Protein AF-G9QJI6-F1 (afdb_monomer)

InterPro domains:
  IPR018604 Regulatory protein YycH-like [PF09648] (32-198)
  IPR042274 Regulatory protein YycH/YycI , domain 2 [G3DSA:3.30.310.160] (70-177)

Mean predicted aligned error: 12.15 Å

Organism: NCBI:txid665952

Radius of gyration: 32.9 Å; Cα contacts (8 Å, |Δi|>4): 266; chains: 1; bounding box: 102×30×72 Å

Foldseek 3Di:
DPPVVVVVVVVVVVVVVVVVVVVVVVCVVVVVPPDPVVPQQLVRVCVVVVHDDDDFDDFPFWDFDKDWDWDQDDPVLQVVQDQWDWDADPRRSKIKIFGVDWQAPDPCSQVVVLVCLVPGNVVSVQWDWDDQDPVQQWTKIFGDDPNDGPPPDPQGIKIFHADPNRIGGIIMGHRIDPIDTDDIDGDDGPSVVVVVVD

pLDDT: mean 87.56, std 11.95, range [43.34, 97.94]

Nearest PDB structures (foldseek):
  2o3o-assembly1_A  TM=8.420E-01  e=9.351E-12  Bacillus subtilis
  2o3o-assembly6_J  TM=8.394E-01  e=1.959E-11  Bacillus subtilis
  2o3o-assembly3_E  TM=8.367E-01  e=1.651E-11  Bacillus subtilis
  2o3o-assembly5_K  TM=8.167E-01  e=1.174E-11  Bacillus subtilis
  2o3o-assembly3_G  TM=8.144E-01  e=2.459E-11  Bacillus subtilis

Secondary structure (DSSP, 8-state):
--HHHHHHHHHHHHHHHHHHHHHHHHHHHHHTTS-------HHHHHHHTT-----PPPP---EEEEEEEE----HHHHHT--SEEEEE-TTSSEEEEEEEEEEE-STTHHHHHHHHHHHHSTTGGGEEEEEEETTTTEEEEEEEETTEE-TT-TTSEEEEEE-TTSEEEEEEEE-EEEEEEEEEEPPPPHHHHHHTT-

Sequence (198 aa):
MDWSKTKTIFIFVFFILDIFLLTVFLNKHSASQFDIIEESSIQDKLKNDDIKYDKLPDEVEKTPLITAKAKRFTKKEVAGLNKQKAALTSDQTMIVSHLDKSIPLDKDWKENLKKFVKEEVLYGDHYEYWGYDKDQNQIIFSQVFKGNKLFKNGSGQILFKVNDNNEIDSYEQTMLEEIEENNKESVLPATQAVNNLL

Structure (mmCIF, N/CA/C/O backbone):
data_AF-G9QJI6-F1
#
_entry.id   AF-G9QJI6-F1
#
loop_
_atom_site.group_PDB
_atom_site.id
_atom_site.type_symbol
_atom_site.label_atom_id
_atom_site.label_alt_id
_atom_site.label_comp_id
_atom_site.label_asym_id
_atom_site.label_entity_id
_atom_site.label_seq_id
_atom_site.pdbx_PDB_ins_code
_atom_site.Cartn_x
_atom_site.Cartn_y
_atom_site.Cartn_z
_atom_site.occupancy
_atom_site.B_iso_or_equiv
_atom_site.auth_seq_id
_atom_site.auth_comp_id
_atom_site.auth_asym_id
_atom_site.auth_atom_id
_atom_site.pdbx_PDB_model_num
ATOM 1 N N . MET A 1 1 ? 80.489 -16.918 -47.823 1.00 63.41 1 MET A N 1
ATOM 2 C CA . MET A 1 1 ? 79.045 -16.938 -47.505 1.00 63.41 1 MET A CA 1
ATOM 3 C C . MET A 1 1 ? 78.408 -15.783 -48.254 1.00 63.41 1 MET A C 1
ATOM 5 O O . MET A 1 1 ? 78.802 -14.647 -48.017 1.00 63.41 1 MET A O 1
ATOM 9 N N . ASP A 1 2 ? 77.519 -16.066 -49.205 1.00 65.06 2 ASP A N 1
ATOM 10 C CA . ASP A 1 2 ? 76.949 -15.055 -50.105 1.00 65.06 2 ASP A CA 1
ATOM 11 C C . ASP A 1 2 ? 75.922 -14.185 -49.363 1.00 65.06 2 ASP A C 1
ATOM 13 O O . ASP A 1 2 ? 74.721 -14.445 -49.380 1.00 65.06 2 ASP A O 1
ATOM 17 N N . TRP A 1 3 ? 76.411 -13.143 -48.688 1.00 67.19 3 TRP A N 1
ATOM 18 C CA . TRP A 1 3 ? 75.615 -12.211 -47.879 1.00 67.19 3 TRP A CA 1
ATOM 19 C C . TRP A 1 3 ? 74.492 -11.520 -48.676 1.00 67.19 3 TRP A C 1
ATOM 21 O O . TRP A 1 3 ? 73.415 -11.247 -48.145 1.00 67.19 3 TRP A O 1
ATOM 31 N N . SER A 1 4 ? 74.697 -11.314 -49.979 1.00 68.50 4 SER A N 1
ATOM 32 C CA . SER A 1 4 ? 73.675 -10.802 -50.897 1.00 68.50 4 SER A CA 1
ATOM 33 C C . SER A 1 4 ? 72.505 -11.774 -51.085 1.00 68.50 4 SER A C 1
ATOM 35 O O . SER A 1 4 ? 71.356 -11.340 -51.084 1.00 68.50 4 SER A O 1
ATOM 37 N N . LYS A 1 5 ? 72.767 -13.086 -51.177 1.00 69.69 5 LYS A N 1
ATOM 38 C CA . LYS A 1 5 ? 71.722 -14.107 -51.362 1.00 69.69 5 LYS A CA 1
ATOM 39 C C . LYS A 1 5 ? 70.846 -14.240 -50.119 1.00 69.69 5 LYS A C 1
ATOM 41 O O . LYS A 1 5 ? 69.625 -14.294 -50.241 1.00 69.69 5 LYS A O 1
ATOM 46 N N . THR A 1 6 ? 71.442 -14.211 -48.925 1.00 77.00 6 THR A N 1
ATOM 47 C CA . THR A 1 6 ? 70.685 -14.264 -47.663 1.00 77.00 6 THR A CA 1
ATOM 48 C C . THR A 1 6 ? 69.786 -13.035 -47.484 1.00 77.00 6 THR A C 1
ATOM 50 O O . THR A 1 6 ? 68.641 -13.183 -47.063 1.00 77.00 6 THR A O 1
ATOM 53 N N . LYS A 1 7 ? 70.249 -11.833 -47.867 1.00 77.62 7 LYS A N 1
ATOM 54 C CA . LYS A 1 7 ? 69.442 -10.600 -47.810 1.00 77.62 7 LYS A CA 1
ATOM 55 C C . LYS A 1 7 ? 68.223 -10.665 -48.738 1.00 77.62 7 LYS A C 1
ATOM 57 O O . LYS A 1 7 ? 67.127 -10.299 -48.326 1.00 77.62 7 LYS A O 1
ATOM 62 N N . THR A 1 8 ? 68.397 -11.164 -49.961 1.00 82.69 8 THR A N 1
ATOM 63 C CA . THR A 1 8 ? 67.296 -11.304 -50.928 1.00 82.69 8 THR A CA 1
ATOM 64 C C . THR A 1 8 ? 66.260 -12.333 -50.479 1.00 82.69 8 THR A C 1
ATOM 66 O O . THR A 1 8 ? 65.066 -12.071 -5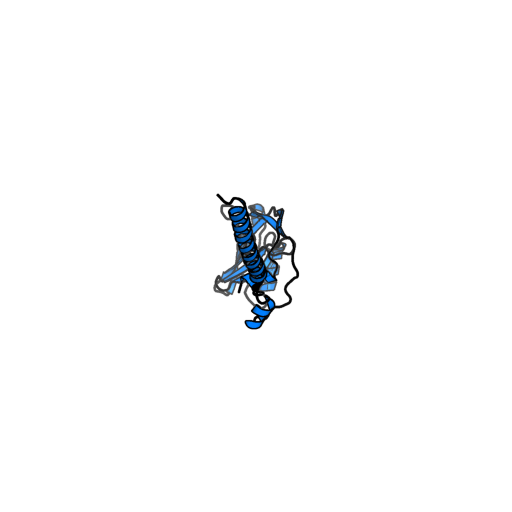0.590 1.00 82.69 8 THR A O 1
ATOM 69 N N . ILE A 1 9 ? 66.693 -13.466 -49.914 1.00 85.44 9 ILE A N 1
ATOM 70 C CA . ILE A 1 9 ? 65.779 -14.480 -49.364 1.00 85.44 9 ILE A CA 1
ATOM 71 C C . ILE A 1 9 ? 64.959 -13.896 -48.208 1.00 85.44 9 ILE A C 1
ATOM 73 O O . ILE A 1 9 ? 63.749 -14.093 -48.156 1.00 85.44 9 ILE A O 1
ATOM 77 N N . PHE A 1 10 ? 65.590 -13.125 -47.318 1.00 85.81 10 PHE A N 1
ATOM 78 C CA . PHE A 1 10 ? 64.903 -12.504 -46.184 1.00 85.81 10 PHE A CA 1
ATOM 79 C C . PHE A 1 10 ? 63.817 -11.512 -46.628 1.00 85.81 10 PHE A C 1
ATOM 81 O O . PHE A 1 10 ? 62.711 -11.537 -46.096 1.00 85.81 10 PHE A O 1
ATOM 88 N N . ILE A 1 11 ? 64.103 -10.698 -47.651 1.00 87.38 11 ILE A N 1
ATOM 89 C CA . ILE A 1 11 ? 63.125 -9.775 -48.252 1.00 87.38 11 ILE A CA 1
ATOM 90 C C . ILE A 1 11 ? 61.934 -10.548 -48.835 1.00 87.38 11 ILE A C 1
ATOM 92 O O . ILE A 1 11 ? 60.789 -10.161 -48.628 1.00 87.38 11 ILE A O 1
ATOM 96 N N . PHE A 1 12 ? 62.192 -11.659 -49.529 1.00 90.62 12 PHE A N 1
ATOM 97 C CA . PHE A 1 12 ? 61.138 -12.457 -50.160 1.00 90.62 12 PHE A CA 1
ATOM 98 C C . PHE A 1 12 ? 60.218 -13.132 -49.135 1.00 90.62 12 PHE A C 1
ATOM 100 O O . PHE A 1 12 ? 59.003 -13.165 -49.314 1.00 90.62 12 PHE A O 1
ATOM 107 N N . VAL A 1 13 ? 60.788 -13.640 -48.039 1.00 91.44 13 VAL A N 1
ATOM 108 C CA . VAL A 1 13 ? 60.022 -14.258 -46.948 1.00 91.44 13 VAL A CA 1
ATOM 109 C C . VAL A 1 13 ? 59.146 -13.224 -46.238 1.00 91.44 13 VAL A C 1
ATOM 111 O O . VAL A 1 13 ? 57.971 -13.496 -45.999 1.00 91.44 13 VAL A O 1
ATOM 114 N N . PHE A 1 14 ? 59.678 -12.028 -45.958 1.00 91.19 14 PHE A N 1
ATOM 115 C CA . PHE A 1 14 ? 58.889 -10.934 -45.381 1.00 91.19 14 PHE A CA 1
ATOM 116 C C . PHE A 1 14 ? 57.745 -10.506 -46.298 1.00 91.19 14 PHE A C 1
ATOM 118 O O . PHE A 1 14 ? 56.619 -10.360 -45.841 1.00 91.19 14 PHE A O 1
ATOM 125 N N . PHE A 1 15 ? 57.997 -10.411 -47.602 1.00 94.50 15 PHE A N 1
ATOM 126 C CA . PHE A 1 15 ? 56.969 -10.026 -48.563 1.00 94.50 15 PHE A CA 1
ATOM 127 C C . PHE A 1 15 ? 55.795 -11.021 -48.620 1.00 94.50 15 PHE A C 1
ATOM 129 O O . PHE A 1 15 ? 54.634 -10.620 -48.688 1.00 94.50 15 PHE A O 1
ATOM 136 N N . ILE A 1 16 ? 56.072 -12.327 -48.542 1.00 94.25 16 ILE A N 1
ATOM 137 C CA . ILE A 1 16 ? 55.023 -13.359 -48.473 1.00 94.25 16 ILE A CA 1
ATOM 138 C C . ILE A 1 16 ? 54.234 -13.250 -47.160 1.00 94.25 16 ILE A C 1
ATOM 140 O O . ILE A 1 16 ? 53.008 -13.382 -47.166 1.00 94.25 16 ILE A O 1
ATOM 144 N N . LEU A 1 17 ? 54.919 -12.982 -46.044 1.00 93.62 17 LEU A N 1
ATOM 145 C CA . LEU A 1 17 ? 54.285 -12.764 -44.742 1.00 93.62 17 LEU A CA 1
ATOM 146 C C . LEU A 1 17 ? 53.364 -11.534 -44.761 1.00 93.62 17 LEU A C 1
ATOM 148 O O . LEU A 1 17 ? 52.250 -11.608 -44.250 1.00 93.62 17 LEU A O 1
ATOM 152 N N . ASP A 1 18 ? 53.786 -10.440 -45.394 1.00 93.94 18 ASP A N 1
ATOM 153 C CA . ASP A 1 18 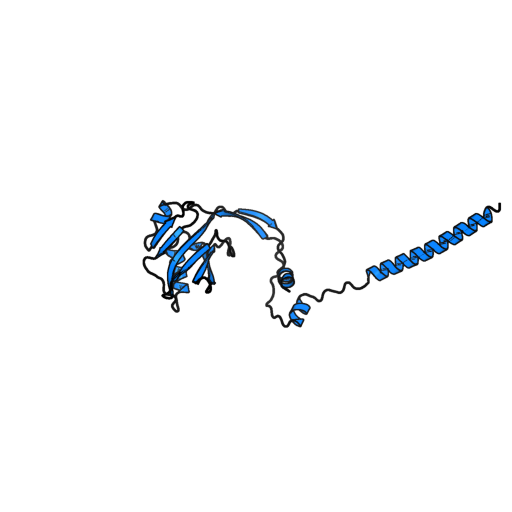? 52.993 -9.213 -45.513 1.00 93.94 18 ASP A CA 1
ATOM 154 C C . ASP A 1 18 ? 51.717 -9.437 -46.339 1.00 93.94 18 ASP A C 1
ATOM 156 O O . ASP A 1 18 ? 50.639 -8.989 -45.949 1.00 93.94 18 ASP A O 1
ATOM 160 N N . ILE A 1 19 ? 51.796 -10.198 -47.439 1.00 94.44 19 ILE A N 1
ATOM 161 C CA . ILE A 1 19 ? 50.616 -10.583 -48.234 1.00 94.44 19 ILE A CA 1
ATOM 162 C C . ILE A 1 19 ? 49.667 -11.470 -47.416 1.00 94.44 19 ILE A C 1
ATOM 164 O O . ILE A 1 19 ? 48.444 -11.287 -47.459 1.00 94.44 19 ILE A O 1
ATOM 168 N N . PHE A 1 20 ? 50.209 -12.420 -46.651 1.00 93.69 20 PHE A N 1
ATOM 169 C CA . PHE A 1 20 ? 49.414 -13.259 -45.757 1.00 93.69 20 PHE A CA 1
ATOM 170 C C . PHE A 1 20 ? 48.702 -12.415 -44.690 1.00 93.69 20 PHE A C 1
ATOM 172 O O . PHE A 1 20 ? 47.493 -12.551 -44.501 1.00 93.69 20 PHE A O 1
ATOM 179 N N . LEU A 1 21 ? 49.420 -11.492 -44.046 1.00 89.88 21 LEU A N 1
ATOM 180 C CA . LEU A 1 21 ? 48.868 -10.569 -43.055 1.00 89.88 21 LEU A CA 1
ATOM 181 C C . LEU A 1 21 ? 47.791 -9.661 -43.652 1.00 89.88 21 LEU A C 1
ATOM 183 O O . LEU A 1 21 ? 46.742 -9.492 -43.032 1.00 89.88 21 LEU A O 1
ATOM 187 N N . LEU A 1 22 ? 48.000 -9.130 -44.860 1.00 90.69 22 LEU A N 1
ATOM 188 C CA . LEU A 1 22 ? 47.005 -8.319 -45.562 1.00 90.69 22 LEU A CA 1
ATOM 189 C C . LEU A 1 22 ? 45.732 -9.124 -45.850 1.00 90.69 22 LEU A C 1
ATOM 191 O O . LEU A 1 22 ? 44.628 -8.631 -45.636 1.00 90.69 22 LEU A O 1
ATOM 195 N N . THR A 1 23 ? 45.875 -10.381 -46.270 1.00 86.12 23 THR A N 1
ATOM 196 C CA . THR A 1 23 ? 44.737 -11.278 -46.517 1.00 86.12 23 THR A CA 1
ATOM 197 C C . THR A 1 23 ? 43.968 -11.560 -45.225 1.00 86.12 23 THR A C 1
ATOM 199 O O . THR A 1 23 ? 42.742 -11.481 -45.205 1.00 86.12 23 THR A O 1
ATOM 202 N N . VAL A 1 24 ? 44.672 -11.823 -44.117 1.00 83.31 24 VAL A N 1
ATOM 203 C CA . VAL A 1 24 ? 44.056 -12.001 -42.791 1.00 83.31 24 VAL A CA 1
ATOM 204 C C . VAL A 1 24 ? 43.373 -10.718 -42.316 1.00 83.31 24 VAL A C 1
ATOM 206 O O . VAL A 1 24 ? 42.291 -10.794 -41.741 1.00 83.31 24 VAL A O 1
ATOM 209 N N . PHE A 1 25 ? 43.963 -9.549 -42.565 1.00 84.00 25 PHE A N 1
ATOM 210 C CA . PHE A 1 25 ? 43.391 -8.254 -42.201 1.00 84.00 25 PHE A CA 1
ATOM 211 C C . PHE A 1 25 ? 42.110 -7.955 -42.986 1.00 84.00 25 PHE A C 1
ATOM 213 O O . PHE A 1 25 ? 41.091 -7.636 -42.378 1.00 84.00 25 PHE A O 1
ATOM 220 N N . LEU A 1 26 ? 42.125 -8.126 -44.312 1.00 82.25 26 LEU A N 1
ATOM 221 C CA . LEU A 1 26 ? 40.945 -7.939 -45.162 1.00 82.25 26 LEU A CA 1
ATOM 222 C C . LEU A 1 26 ? 39.850 -8.958 -44.838 1.00 82.25 26 LEU A C 1
ATOM 224 O O . LEU A 1 26 ? 38.680 -8.586 -44.763 1.00 82.25 26 LEU A O 1
ATOM 228 N N . ASN A 1 27 ? 40.215 -10.214 -44.563 1.00 76.31 27 ASN A N 1
ATOM 229 C CA . ASN A 1 27 ? 39.265 -11.226 -44.110 1.00 76.31 27 ASN A CA 1
ATOM 230 C C . ASN A 1 27 ? 38.711 -10.904 -42.724 1.00 76.31 27 ASN A C 1
ATOM 232 O O . ASN A 1 27 ? 37.518 -11.059 -42.535 1.00 76.31 27 ASN A O 1
ATOM 236 N N . LYS A 1 28 ? 39.511 -10.414 -41.767 1.00 68.19 28 LYS A N 1
ATOM 237 C CA . LYS A 1 28 ? 39.005 -9.976 -40.455 1.00 68.19 28 LYS A CA 1
ATOM 238 C C . LYS A 1 28 ? 38.117 -8.741 -40.553 1.00 68.19 28 LYS A C 1
ATOM 240 O O . LYS A 1 28 ? 37.145 -8.679 -39.820 1.00 68.19 28 LYS A O 1
ATOM 245 N N . HIS A 1 29 ? 38.415 -7.798 -41.445 1.00 65.94 29 HIS A N 1
ATOM 246 C CA . HIS A 1 29 ? 37.591 -6.607 -41.668 1.00 65.94 29 HIS A CA 1
ATOM 247 C C . HIS A 1 29 ? 36.292 -6.933 -42.432 1.00 65.94 29 HIS A C 1
ATOM 249 O O . HIS A 1 29 ? 35.258 -6.292 -42.233 1.00 65.94 29 HIS A O 1
ATOM 255 N N . SER A 1 30 ? 36.325 -7.939 -43.305 1.00 59.69 30 SER A N 1
ATOM 256 C CA . SER A 1 30 ? 35.125 -8.466 -43.968 1.00 59.69 30 SER A CA 1
ATOM 257 C C . SER A 1 30 ? 34.323 -9.358 -43.017 1.00 59.69 30 SER A C 1
ATOM 259 O O . SER A 1 30 ? 33.103 -9.322 -43.024 1.00 59.69 30 SER A O 1
ATOM 261 N N . ALA A 1 31 ? 35.000 -10.097 -42.132 1.00 54.81 31 ALA A N 1
ATOM 262 C CA . ALA A 1 31 ? 34.380 -10.979 -41.151 1.00 54.81 31 ALA A CA 1
ATOM 263 C C . ALA A 1 31 ? 33.872 -10.255 -39.898 1.00 54.81 31 ALA A C 1
ATOM 265 O O . ALA A 1 31 ? 32.946 -10.728 -39.254 1.00 54.81 31 ALA A O 1
ATOM 266 N N . SER A 1 32 ? 34.418 -9.089 -39.553 1.00 52.28 32 SER A N 1
ATOM 267 C CA . SER A 1 32 ? 33.807 -8.188 -38.569 1.00 52.28 32 SER A CA 1
ATOM 268 C C . SER A 1 32 ? 32.538 -7.520 -39.104 1.00 52.28 32 SER A C 1
ATOM 270 O O . SER A 1 32 ? 31.856 -6.835 -38.354 1.00 52.28 32 SER A O 1
ATOM 272 N N . GLN A 1 33 ? 32.253 -7.696 -40.399 1.00 49.25 33 GLN A N 1
ATOM 273 C CA . GLN A 1 33 ? 30.987 -7.365 -41.048 1.00 49.25 33 GLN A CA 1
ATOM 274 C C . GLN A 1 33 ? 30.159 -8.623 -41.360 1.00 49.25 33 GLN A C 1
ATOM 276 O O . GLN A 1 33 ? 29.209 -8.529 -42.131 1.00 49.25 33 GLN A O 1
ATOM 281 N N . PHE A 1 34 ? 30.490 -9.793 -40.786 1.00 45.03 34 PHE A N 1
ATOM 282 C CA . PHE A 1 34 ? 29.500 -10.865 -40.704 1.00 45.03 34 PHE A CA 1
ATOM 283 C C . PHE A 1 34 ? 28.382 -10.357 -39.814 1.00 45.03 34 PHE A C 1
ATOM 285 O O . PHE A 1 34 ? 28.608 -10.153 -38.622 1.00 45.03 34 PHE A O 1
ATOM 292 N N . ASP A 1 35 ? 27.250 -10.098 -40.465 1.00 43.34 35 ASP A N 1
ATOM 293 C CA . ASP A 1 35 ? 25.915 -9.924 -39.927 1.00 43.34 35 ASP A CA 1
ATOM 294 C C . ASP A 1 35 ? 25.932 -9.699 -38.416 1.00 43.34 35 ASP A C 1
ATOM 296 O O . ASP A 1 35 ? 25.896 -10.636 -37.611 1.00 43.34 35 ASP A O 1
ATOM 300 N N . ILE A 1 36 ? 25.885 -8.422 -38.025 1.00 44.09 36 ILE A N 1
ATOM 301 C CA . ILE A 1 36 ? 24.942 -8.093 -36.965 1.00 44.09 36 ILE A CA 1
ATOM 302 C C . ILE A 1 36 ? 23.655 -8.720 -37.490 1.00 44.09 36 ILE A C 1
ATOM 304 O O . ILE A 1 36 ? 23.057 -8.192 -38.425 1.00 44.09 36 ILE A O 1
ATOM 308 N N . ILE A 1 37 ? 23.316 -9.919 -37.012 1.00 44.41 37 ILE A N 1
ATOM 309 C CA . ILE A 1 37 ? 21.951 -10.399 -37.078 1.00 44.41 37 ILE A CA 1
ATOM 310 C C . ILE A 1 37 ? 21.234 -9.241 -36.412 1.00 44.41 37 ILE A C 1
ATOM 312 O O . ILE A 1 37 ? 21.383 -9.067 -35.202 1.00 44.41 37 ILE A O 1
ATOM 316 N N . GLU A 1 38 ? 20.643 -8.349 -37.213 1.00 46.59 38 GLU A N 1
ATOM 317 C CA . GLU A 1 38 ? 19.768 -7.319 -36.695 1.00 46.59 38 GLU A CA 1
ATOM 318 C C . GLU A 1 38 ? 18.788 -8.132 -35.877 1.00 46.59 38 GLU A C 1
ATOM 320 O O . GLU A 1 38 ? 18.027 -8.930 -36.433 1.00 46.59 38 GLU A O 1
ATOM 325 N N . GLU A 1 39 ? 18.918 -8.062 -34.549 1.00 53.59 39 GLU A N 1
ATOM 326 C CA . GLU A 1 39 ? 17.897 -8.618 -33.693 1.00 53.59 39 GLU A CA 1
ATOM 327 C C . GLU A 1 39 ? 16.618 -8.020 -34.242 1.00 53.59 39 GLU A C 1
ATOM 329 O O . GLU A 1 39 ? 16.488 -6.793 -34.291 1.00 53.59 39 GLU A O 1
ATOM 334 N N . SER A 1 40 ? 15.739 -8.887 -34.755 1.00 60.09 40 SER A N 1
ATOM 335 C CA . SER A 1 40 ? 14.447 -8.474 -35.280 1.00 60.09 40 SER A CA 1
ATOM 336 C C . SER A 1 40 ? 13.889 -7.460 -34.298 1.00 60.09 40 SER A C 1
ATOM 338 O O . SER A 1 40 ? 13.905 -7.741 -33.088 1.00 60.09 40 SER A O 1
ATOM 340 N N . SER A 1 41 ? 13.488 -6.288 -34.796 1.00 74.50 41 SER A N 1
ATOM 341 C CA . SER A 1 41 ? 13.075 -5.196 -33.924 1.00 74.50 41 SER A CA 1
ATOM 342 C C . SER A 1 41 ? 12.050 -5.722 -32.916 1.00 74.50 41 SER A C 1
ATOM 344 O O . SER A 1 41 ? 11.301 -6.657 -33.214 1.00 74.50 41 SER A O 1
ATOM 346 N N . ILE A 1 42 ? 12.014 -5.179 -31.698 1.00 75.94 42 ILE A N 1
ATOM 347 C CA . ILE A 1 42 ? 11.071 -5.649 -30.664 1.00 75.94 42 ILE A CA 1
ATOM 348 C C . ILE A 1 42 ? 9.637 -5.643 -31.225 1.00 75.94 42 ILE A C 1
ATOM 350 O O . ILE A 1 42 ? 8.848 -6.538 -30.947 1.00 75.94 42 ILE A O 1
ATOM 354 N N . GLN A 1 43 ? 9.333 -4.679 -32.092 1.00 78.06 43 GLN A N 1
ATOM 355 C CA . GLN A 1 43 ? 8.080 -4.568 -32.824 1.00 78.06 43 GLN A CA 1
ATOM 356 C C . GLN A 1 43 ? 7.818 -5.779 -33.734 1.00 78.06 43 GLN A C 1
ATOM 358 O O . GLN A 1 43 ? 6.698 -6.285 -33.755 1.00 78.06 43 GLN A O 1
ATOM 363 N N . ASP A 1 44 ? 8.830 -6.265 -34.454 1.00 81.31 44 ASP A N 1
ATOM 364 C CA . ASP A 1 44 ? 8.720 -7.456 -35.301 1.00 81.31 44 ASP A CA 1
ATOM 365 C C . ASP A 1 44 ? 8.566 -8.734 -34.474 1.00 81.31 44 ASP A C 1
ATOM 367 O O . ASP A 1 44 ? 7.749 -9.579 -34.833 1.00 81.31 44 ASP A O 1
ATOM 371 N N . LYS A 1 45 ? 9.283 -8.861 -33.346 1.00 81.12 45 LYS A N 1
ATOM 372 C CA . LYS A 1 45 ? 9.117 -9.992 -32.410 1.00 81.12 45 LYS A CA 1
ATOM 373 C C . LYS A 1 45 ? 7.686 -10.043 -31.871 1.00 81.12 45 LYS A C 1
ATOM 375 O O . LYS A 1 45 ? 6.993 -11.037 -32.058 1.00 81.12 45 LYS A O 1
ATOM 380 N N . LEU A 1 46 ? 7.209 -8.930 -31.310 1.00 85.44 46 LEU A N 1
ATOM 381 C CA . LEU A 1 46 ? 5.848 -8.812 -30.778 1.00 85.44 46 LEU A CA 1
ATOM 382 C C . LEU A 1 46 ? 4.789 -9.091 -31.852 1.00 85.44 46 LEU A C 1
ATOM 384 O O . LEU A 1 46 ? 3.803 -9.772 -31.587 1.00 85.44 46 LEU A O 1
ATOM 388 N N . LYS A 1 47 ? 4.998 -8.604 -33.079 1.00 85.31 47 LYS A N 1
ATOM 389 C CA . LYS A 1 47 ? 4.086 -8.846 -34.200 1.00 85.31 47 LYS A CA 1
ATOM 390 C C . LYS A 1 47 ? 4.082 -10.308 -34.651 1.00 85.31 47 LYS A C 1
ATOM 392 O O . LYS A 1 47 ? 3.013 -10.823 -34.969 1.00 85.31 47 LYS A O 1
ATOM 397 N N . ASN A 1 48 ? 5.244 -10.959 -34.702 1.00 86.56 48 ASN A N 1
ATOM 398 C CA . ASN A 1 48 ? 5.353 -12.373 -35.064 1.00 86.56 48 ASN A CA 1
ATOM 399 C C . ASN A 1 48 ? 4.648 -13.276 -34.043 1.00 86.56 48 ASN A C 1
ATOM 401 O O . ASN A 1 48 ? 4.043 -14.269 -34.439 1.00 86.56 48 ASN A O 1
ATOM 405 N N . ASP A 1 49 ? 4.655 -12.881 -32.770 1.00 87.19 49 ASP A N 1
ATOM 406 C CA . ASP A 1 49 ? 3.983 -13.595 -31.679 1.00 87.19 49 ASP A CA 1
ATOM 407 C C . ASP A 1 49 ? 2.496 -13.200 -31.513 1.00 87.19 49 ASP A C 1
ATOM 409 O O . ASP A 1 49 ? 1.849 -13.597 -30.545 1.00 87.19 49 ASP A O 1
ATOM 413 N N . ASP A 1 50 ? 1.939 -12.413 -32.446 1.00 88.06 50 ASP A N 1
ATOM 414 C CA . ASP A 1 50 ? 0.568 -11.863 -32.411 1.00 88.06 50 ASP A CA 1
ATOM 415 C C . ASP A 1 50 ? 0.247 -11.086 -31.110 1.00 88.06 50 ASP A C 1
ATOM 417 O O . ASP A 1 50 ? -0.901 -10.987 -30.662 1.00 88.06 50 ASP A O 1
ATOM 421 N N . ILE A 1 51 ? 1.277 -10.495 -30.490 1.00 85.88 51 ILE A N 1
ATOM 422 C CA . ILE A 1 51 ? 1.163 -9.689 -29.274 1.00 85.88 51 ILE A CA 1
ATOM 423 C C . ILE A 1 51 ? 0.746 -8.268 -29.650 1.00 85.88 51 ILE A C 1
ATOM 425 O O . ILE A 1 51 ? 1.471 -7.513 -30.302 1.00 85.88 51 ILE A O 1
ATOM 429 N N . LYS A 1 52 ? -0.437 -7.871 -29.179 1.00 87.56 52 LYS A N 1
ATOM 430 C CA . LYS A 1 52 ? -0.973 -6.515 -29.342 1.00 87.56 52 LYS A CA 1
ATOM 431 C C . LYS A 1 52 ? -0.607 -5.657 -28.139 1.00 87.56 52 LYS A C 1
ATOM 433 O O . LYS A 1 52 ? -0.826 -6.059 -27.000 1.00 87.56 52 LYS A O 1
ATOM 438 N N . TYR A 1 53 ? -0.104 -4.459 -28.403 1.00 82.75 53 TYR A N 1
ATOM 439 C CA . TYR A 1 53 ? 0.246 -3.478 -27.383 1.00 82.75 53 TYR A CA 1
ATOM 440 C C . TYR A 1 53 ? -0.116 -2.068 -27.864 1.00 82.75 53 TYR A C 1
ATOM 442 O O . TYR A 1 53 ? -0.083 -1.778 -29.062 1.00 82.75 53 TYR A O 1
ATOM 450 N N . ASP A 1 54 ? -0.485 -1.199 -26.926 1.00 85.00 54 ASP A N 1
ATOM 451 C CA . ASP A 1 54 ? -0.736 0.215 -27.205 1.00 85.00 54 ASP A CA 1
ATOM 452 C C . ASP A 1 54 ? 0.577 0.983 -27.392 1.00 85.00 54 ASP A C 1
ATOM 454 O O . ASP A 1 54 ? 1.666 0.465 -27.140 1.00 85.00 54 ASP A O 1
ATOM 458 N N . LYS A 1 55 ? 0.494 2.254 -27.806 1.00 83.81 55 LYS A N 1
ATOM 459 C CA . LYS A 1 55 ? 1.682 3.105 -27.934 1.00 83.81 55 LYS A CA 1
ATOM 460 C C . LYS A 1 55 ? 2.446 3.143 -26.601 1.00 83.81 55 LYS A C 1
ATOM 462 O O . LYS A 1 55 ? 1.967 3.719 -25.625 1.00 83.81 55 LYS A O 1
ATOM 467 N N . LEU A 1 56 ? 3.643 2.555 -26.589 1.00 83.31 56 LEU A N 1
ATOM 468 C CA . LEU A 1 56 ? 4.545 2.611 -25.443 1.00 83.31 56 LEU A CA 1
ATOM 469 C C . LEU A 1 56 ? 5.028 4.057 -25.240 1.00 83.31 56 LEU A C 1
ATOM 471 O O . LEU A 1 56 ? 5.245 4.764 -26.228 1.00 83.31 56 LEU A O 1
ATOM 475 N N . PRO A 1 57 ? 5.172 4.515 -23.985 1.00 81.38 57 PRO A N 1
ATOM 476 C CA . PRO A 1 57 ? 5.686 5.847 -23.705 1.00 81.38 57 PRO A CA 1
ATOM 477 C C . PRO A 1 57 ? 7.122 5.999 -24.219 1.00 81.38 57 PRO A C 1
ATOM 479 O O . PRO A 1 57 ? 7.923 5.063 -24.146 1.00 81.38 57 PRO A O 1
ATOM 482 N N . ASP A 1 58 ? 7.420 7.196 -24.724 1.00 69.38 58 ASP A N 1
ATOM 483 C CA . ASP A 1 58 ? 8.760 7.587 -25.159 1.00 69.38 58 ASP A CA 1
ATOM 484 C C . ASP A 1 58 ? 9.715 7.655 -23.945 1.00 69.38 58 ASP A C 1
ATOM 486 O O . ASP A 1 58 ? 9.268 7.785 -22.801 1.00 69.38 58 ASP A O 1
ATOM 490 N N . GLU A 1 59 ? 11.022 7.507 -24.184 1.00 66.06 59 GLU A N 1
ATOM 491 C CA . GLU A 1 59 ? 12.047 7.303 -23.147 1.00 66.06 59 GLU A CA 1
ATOM 492 C C . GLU A 1 59 ? 11.929 8.269 -21.956 1.00 66.06 59 GLU A C 1
ATOM 494 O O . GLU A 1 59 ? 11.975 9.493 -22.092 1.00 66.06 59 GLU A O 1
ATOM 499 N N . VAL A 1 60 ? 11.835 7.703 -20.750 1.00 63.19 60 VAL A N 1
ATOM 500 C CA . VAL A 1 60 ? 11.997 8.453 -19.503 1.00 63.19 60 VAL A CA 1
ATOM 501 C C . VAL A 1 60 ? 13.476 8.399 -19.145 1.00 63.19 60 VAL A C 1
ATOM 503 O O . VAL A 1 60 ? 13.954 7.378 -18.664 1.00 63.19 60 VAL A O 1
ATOM 506 N N . GLU A 1 61 ? 14.216 9.482 -19.389 1.00 66.81 61 GLU A N 1
ATOM 507 C CA . GLU A 1 61 ? 15.678 9.437 -19.246 1.00 66.81 61 GLU A CA 1
ATOM 508 C C . GLU A 1 61 ? 16.129 9.160 -17.808 1.00 66.81 61 GLU A C 1
ATOM 510 O O . GLU A 1 61 ? 17.082 8.410 -17.611 1.00 66.81 61 GLU A O 1
ATOM 515 N N . LYS A 1 62 ? 15.499 9.773 -16.791 1.00 79.75 62 LYS A N 1
ATOM 516 C CA . LYS A 1 62 ? 15.926 9.619 -15.388 1.00 79.75 62 LYS A CA 1
ATOM 517 C C . LYS A 1 62 ? 14.791 9.810 -14.388 1.00 79.75 62 LYS A C 1
ATOM 519 O O . LYS A 1 62 ? 14.092 10.824 -14.430 1.00 79.75 62 LYS A O 1
ATOM 524 N N . THR A 1 63 ? 14.685 8.904 -13.419 1.00 83.69 63 THR A N 1
ATOM 525 C CA . THR A 1 63 ? 13.747 9.013 -12.287 1.00 83.69 63 THR A CA 1
ATOM 526 C C . THR A 1 63 ? 14.515 9.086 -10.966 1.00 83.69 63 THR A C 1
ATOM 528 O O . THR A 1 63 ? 15.586 8.487 -10.860 1.00 83.69 63 THR A O 1
ATOM 531 N N . PRO A 1 64 ? 14.050 9.862 -9.972 1.00 86.25 64 PRO A N 1
ATOM 532 C CA . PRO A 1 64 ? 14.702 9.908 -8.669 1.00 86.25 64 PRO A CA 1
ATOM 533 C C . PRO A 1 64 ? 14.513 8.587 -7.920 1.00 86.25 64 PRO A C 1
ATOM 535 O O . PRO A 1 64 ? 13.392 8.086 -7.812 1.00 86.25 64 PRO A O 1
ATOM 538 N N . LEU A 1 65 ? 15.593 8.062 -7.341 1.00 88.88 65 LEU A N 1
ATOM 539 C CA . LEU A 1 65 ? 15.482 7.006 -6.340 1.00 88.88 65 LEU A CA 1
ATOM 540 C C . LEU A 1 65 ? 14.856 7.595 -5.073 1.00 88.88 65 LEU A C 1
ATOM 542 O O . LEU A 1 65 ? 15.358 8.586 -4.548 1.00 88.88 65 LEU A O 1
A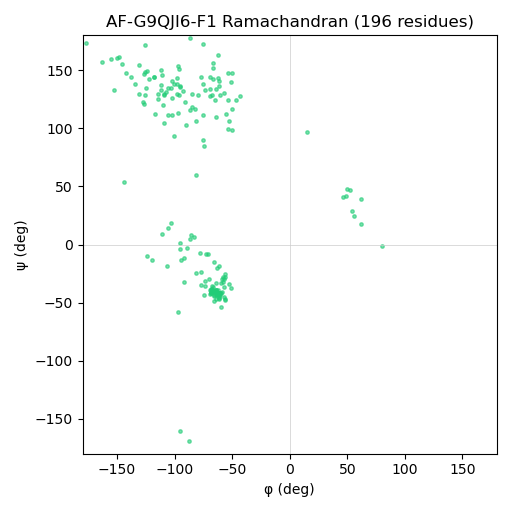TOM 546 N N . ILE A 1 66 ? 13.796 6.984 -4.552 1.00 90.56 66 ILE A N 1
ATOM 547 C CA . ILE A 1 66 ? 13.157 7.445 -3.315 1.00 90.56 66 ILE A CA 1
ATOM 548 C C . ILE A 1 66 ? 13.589 6.608 -2.113 1.00 90.56 66 ILE A C 1
ATOM 550 O O . ILE A 1 66 ? 13.659 5.382 -2.184 1.00 90.56 66 ILE A O 1
ATOM 554 N N . THR A 1 67 ? 13.840 7.273 -0.992 1.00 91.81 67 THR A N 1
ATOM 555 C CA . THR A 1 67 ? 14.007 6.641 0.322 1.00 91.81 67 THR A CA 1
ATOM 556 C C . THR A 1 67 ? 12.928 7.144 1.256 1.00 91.81 67 THR A C 1
ATOM 558 O O . THR A 1 67 ? 12.541 8.302 1.184 1.00 91.81 67 THR A O 1
ATOM 561 N N . ALA A 1 68 ? 12.433 6.277 2.130 1.00 94.06 68 ALA A N 1
ATOM 562 C CA . ALA A 1 68 ? 11.388 6.628 3.075 1.00 94.06 68 ALA A CA 1
ATOM 563 C C . ALA A 1 68 ? 11.520 5.795 4.347 1.00 94.06 68 ALA A C 1
ATOM 565 O O . ALA A 1 68 ? 12.137 4.725 4.341 1.00 94.06 68 ALA A O 1
ATOM 566 N N . LYS A 1 69 ? 10.902 6.263 5.428 1.00 94.44 69 LYS A N 1
ATOM 567 C CA . LYS A 1 69 ? 10.824 5.533 6.694 1.00 94.44 69 LYS A CA 1
ATOM 568 C C . LYS A 1 69 ? 9.396 5.077 6.944 1.00 94.44 69 LYS A C 1
ATOM 570 O O . LYS A 1 69 ? 8.447 5.770 6.597 1.00 94.44 69 LYS A O 1
ATOM 575 N N . ALA A 1 70 ? 9.242 3.914 7.571 1.00 95.44 70 ALA A N 1
ATOM 576 C CA . ALA A 1 70 ? 7.942 3.496 8.078 1.00 95.44 70 ALA A CA 1
ATOM 577 C C . ALA A 1 70 ? 7.509 4.454 9.193 1.00 95.44 70 ALA A C 1
ATOM 579 O O . ALA A 1 70 ? 8.237 4.647 10.173 1.00 95.44 70 ALA A O 1
ATOM 580 N N . LYS A 1 71 ? 6.326 5.040 9.032 1.00 95.94 71 LYS A N 1
ATOM 581 C CA . LYS A 1 71 ? 5.714 5.932 10.005 1.00 95.94 71 LYS A CA 1
ATOM 582 C C . LYS A 1 71 ? 5.464 5.194 11.308 1.00 95.94 71 LYS A C 1
ATOM 584 O O . LYS A 1 71 ? 4.936 4.084 11.310 1.00 95.94 71 LYS A O 1
ATOM 589 N N . ARG A 1 72 ? 5.782 5.845 12.426 1.00 96.19 72 ARG A N 1
ATOM 590 C CA . ARG A 1 72 ? 5.328 5.405 13.751 1.00 96.19 72 ARG A CA 1
ATOM 591 C C . ARG A 1 72 ? 4.089 6.189 14.152 1.00 96.19 72 ARG A C 1
ATOM 593 O O . ARG A 1 72 ? 4.153 7.394 14.379 1.00 96.19 72 ARG A O 1
ATOM 600 N N . PHE A 1 73 ? 2.964 5.498 14.241 1.00 95.81 73 PHE A N 1
ATOM 601 C CA . PHE A 1 73 ? 1.697 6.079 14.657 1.00 95.81 73 PHE A CA 1
ATOM 602 C C . PHE A 1 73 ? 1.653 6.268 16.170 1.00 95.81 73 PHE A C 1
ATOM 604 O O . PHE A 1 73 ? 2.127 5.441 16.950 1.00 95.81 73 PHE A O 1
ATOM 611 N N . THR A 1 74 ? 1.020 7.345 16.609 1.00 95.06 74 THR A N 1
ATOM 612 C CA . THR A 1 74 ? 0.848 7.639 18.028 1.00 95.06 74 THR A CA 1
ATOM 613 C C . THR A 1 74 ? -0.515 7.172 18.527 1.00 95.06 74 THR A C 1
ATOM 615 O O . THR A 1 74 ? -1.522 7.200 17.821 1.00 95.06 74 THR A O 1
ATOM 618 N N . LYS A 1 75 ? -0.592 6.823 19.817 1.00 92.75 75 LYS A N 1
ATOM 619 C CA . LYS A 1 75 ? -1.872 6.479 20.463 1.00 92.75 75 LYS A CA 1
ATOM 620 C C . LYS A 1 75 ? -2.905 7.609 20.377 1.00 92.75 75 LYS A C 1
ATOM 622 O O . LYS A 1 75 ? -4.096 7.331 20.392 1.00 92.75 75 LYS A O 1
ATOM 627 N N . LYS A 1 76 ? -2.457 8.868 20.304 1.00 92.31 76 LYS A N 1
ATOM 628 C CA . LYS A 1 76 ? -3.340 10.038 20.187 1.00 92.31 76 LYS A CA 1
ATOM 629 C C . LYS A 1 76 ? -4.024 10.100 18.824 1.00 92.31 76 LYS A C 1
ATOM 631 O O . LYS A 1 76 ? -5.215 10.369 18.782 1.00 92.31 76 LYS A O 1
ATOM 636 N N . GLU A 1 77 ? -3.289 9.830 17.744 1.00 92.00 77 GLU A N 1
ATOM 637 C CA . GLU A 1 77 ? -3.862 9.772 16.393 1.00 92.00 77 GLU A CA 1
ATOM 638 C C . GLU A 1 77 ? -4.913 8.662 16.302 1.00 92.00 77 GLU A C 1
ATOM 640 O O . GLU A 1 77 ? -6.021 8.895 15.831 1.00 92.00 77 GLU A O 1
ATOM 645 N N . VAL A 1 78 ? -4.597 7.477 16.833 1.00 91.81 78 VAL A N 1
ATOM 646 C CA . VAL A 1 78 ? -5.514 6.328 16.806 1.00 91.81 78 VAL A CA 1
ATOM 647 C C . VAL A 1 78 ? -6.748 6.549 17.681 1.00 91.81 78 VAL A C 1
ATOM 649 O O . VAL A 1 78 ? -7.846 6.163 17.295 1.00 91.81 78 VAL A O 1
ATOM 652 N N . ALA A 1 79 ? -6.604 7.221 18.827 1.00 90.25 79 ALA A N 1
ATOM 653 C CA . ALA A 1 79 ? -7.729 7.551 19.702 1.00 90.25 79 ALA A CA 1
ATOM 654 C C . ALA A 1 79 ? -8.736 8.537 19.078 1.00 90.25 79 ALA A C 1
ATOM 656 O O . ALA A 1 79 ? -9.839 8.671 19.598 1.00 90.25 79 ALA A O 1
ATOM 657 N N . GLY A 1 80 ? -8.375 9.229 17.991 1.00 88.94 80 GLY A N 1
ATOM 658 C CA . GLY A 1 80 ? -9.287 10.109 17.253 1.00 88.94 80 GLY A CA 1
ATOM 659 C C . GLY A 1 80 ? -10.261 9.374 16.324 1.00 88.94 80 GLY A C 1
ATOM 660 O O . GLY A 1 80 ? -11.148 10.007 15.754 1.00 88.94 80 GLY A O 1
ATOM 661 N N . LEU A 1 81 ? -10.099 8.060 16.153 1.00 91.00 81 LEU A N 1
ATOM 662 C CA . LEU A 1 81 ? -10.905 7.242 15.252 1.00 91.00 81 LEU A CA 1
ATOM 663 C C . LEU A 1 81 ? -12.169 6.757 15.972 1.00 91.00 81 LEU A C 1
ATOM 665 O O . LEU A 1 81 ? -12.081 6.006 16.938 1.00 91.00 81 LEU A O 1
ATOM 669 N N . ASN A 1 82 ? -13.344 7.192 15.501 1.00 87.38 82 ASN A N 1
ATOM 670 C CA . ASN A 1 82 ? -14.605 7.051 16.248 1.00 87.38 82 ASN A CA 1
ATOM 671 C C . ASN A 1 82 ? -15.572 5.983 15.709 1.00 87.38 82 ASN A C 1
ATOM 673 O O . ASN A 1 82 ? -16.486 5.602 16.431 1.00 87.38 82 ASN A O 1
ATOM 677 N N . LYS A 1 83 ? -15.421 5.530 14.456 1.00 90.69 83 LYS A N 1
ATOM 678 C CA . LYS A 1 83 ? -16.316 4.537 13.813 1.00 90.69 83 LYS A CA 1
ATOM 679 C C . LYS A 1 83 ? -15.715 3.131 13.750 1.00 90.69 83 LYS A C 1
ATOM 681 O O . LYS A 1 83 ? -16.080 2.317 12.896 1.00 90.69 83 LYS A O 1
ATOM 686 N N . GLN A 1 84 ? -14.712 2.892 14.583 1.00 93.88 84 GLN A N 1
ATOM 687 C CA . GLN A 1 84 ? -13.890 1.702 14.525 1.00 93.88 84 GLN A CA 1
ATOM 688 C C . GLN A 1 84 ? -13.111 1.483 15.814 1.00 93.88 84 GLN A C 1
ATOM 690 O O . GLN A 1 84 ? -12.778 2.413 16.549 1.00 93.88 84 GLN A O 1
ATOM 695 N N . LYS A 1 85 ? -12.734 0.228 16.030 1.00 95.50 85 LYS A N 1
ATOM 696 C CA . LYS A 1 85 ? -11.835 -0.204 17.092 1.00 95.50 85 LYS A CA 1
ATOM 697 C C . LYS A 1 85 ? -10.451 -0.403 16.502 1.00 95.50 85 LYS A C 1
ATOM 699 O O . LYS A 1 85 ? -10.134 -1.470 15.978 1.00 95.50 85 LYS A O 1
ATOM 704 N N . ALA A 1 86 ? -9.644 0.647 16.590 1.00 95.12 86 ALA A N 1
ATOM 705 C CA . ALA A 1 86 ? -8.279 0.659 16.094 1.00 95.12 86 ALA A CA 1
ATOM 706 C C . ALA A 1 86 ? -7.263 0.386 17.215 1.00 95.12 86 ALA A C 1
ATOM 708 O O . ALA A 1 86 ? -7.364 0.913 18.325 1.00 95.12 86 ALA A O 1
ATOM 709 N N . ALA A 1 87 ? -6.262 -0.432 16.910 1.00 95.12 87 ALA A N 1
ATOM 710 C CA . ALA A 1 87 ? -5.146 -0.761 17.781 1.00 95.12 87 ALA A CA 1
ATOM 711 C C . ALA A 1 87 ? -3.822 -0.609 17.027 1.00 95.12 87 ALA A C 1
ATOM 713 O O . ALA A 1 87 ? -3.765 -0.724 15.805 1.00 95.12 87 ALA A O 1
ATOM 714 N N . LEU A 1 88 ? -2.751 -0.360 17.776 1.00 95.94 88 LEU A N 1
ATOM 715 C CA . LEU A 1 88 ? -1.393 -0.319 17.242 1.00 95.94 88 LEU A CA 1
ATOM 716 C C . LEU A 1 88 ? -0.687 -1.643 17.491 1.00 95.94 88 LEU A C 1
ATOM 718 O O . LEU A 1 88 ? -0.832 -2.237 18.563 1.00 95.94 88 LEU A O 1
ATOM 722 N N . THR A 1 89 ? 0.136 -2.055 16.533 1.00 93.81 89 THR A N 1
ATOM 723 C CA . THR A 1 89 ? 1.130 -3.106 16.756 1.00 93.81 89 THR A CA 1
ATOM 724 C C . THR A 1 89 ? 2.153 -2.692 17.814 1.00 93.81 89 THR A C 1
ATOM 726 O O . THR A 1 89 ? 2.306 -1.513 18.147 1.00 93.81 89 THR A O 1
ATOM 729 N N . SER A 1 90 ? 2.887 -3.666 18.358 1.00 92.31 90 SER A N 1
ATOM 730 C CA . SER A 1 90 ? 3.884 -3.424 19.412 1.00 92.31 90 SER A CA 1
ATOM 731 C C . SER A 1 90 ? 4.976 -2.430 19.001 1.00 92.31 90 SER A C 1
ATOM 733 O O . SER A 1 90 ? 5.465 -1.675 19.839 1.00 92.31 90 SER A O 1
ATOM 735 N N . ASP A 1 91 ? 5.337 -2.403 17.720 1.00 92.62 91 ASP A N 1
ATOM 736 C CA . ASP A 1 91 ? 6.316 -1.484 17.138 1.00 92.62 91 ASP A CA 1
ATOM 737 C C . ASP A 1 91 ? 5.702 -0.161 16.639 1.00 92.62 91 ASP A C 1
ATOM 739 O O . ASP A 1 91 ? 6.443 0.737 16.240 1.00 92.62 91 ASP A O 1
ATOM 743 N N . GLN A 1 92 ? 4.376 -0.005 16.716 1.00 95.06 92 GLN A N 1
ATOM 744 C CA . GLN A 1 92 ? 3.619 1.192 16.328 1.00 95.06 92 GLN A CA 1
ATOM 745 C C . GLN A 1 92 ? 3.731 1.571 14.843 1.00 95.06 92 GLN A C 1
ATOM 747 O O . GLN A 1 92 ? 3.420 2.703 14.482 1.00 95.06 92 GLN A O 1
ATOM 752 N N . THR A 1 93 ? 4.167 0.657 13.975 1.00 95.69 93 THR A N 1
ATOM 753 C CA . THR A 1 93 ? 4.298 0.917 12.528 1.00 95.69 93 THR A CA 1
ATOM 754 C C . THR A 1 93 ? 3.047 0.546 11.735 1.00 95.69 93 THR A C 1
ATOM 756 O O . THR A 1 93 ? 2.916 0.926 10.572 1.00 95.69 93 THR A O 1
ATOM 759 N N . MET A 1 94 ? 2.109 -0.164 12.368 1.00 97.31 94 MET A N 1
ATOM 760 C CA . MET A 1 94 ? 0.874 -0.613 11.746 1.00 97.31 94 MET A CA 1
ATOM 761 C C . MET A 1 94 ? -0.329 -0.363 12.655 1.00 97.31 94 MET A C 1
ATOM 763 O O . MET A 1 94 ? -0.294 -0.608 13.866 1.00 97.31 94 MET A O 1
ATOM 767 N N . ILE A 1 95 ? -1.413 0.105 12.039 1.00 97.31 95 ILE A N 1
ATOM 768 C CA . ILE A 1 95 ? -2.736 0.183 12.654 1.00 97.31 95 ILE A CA 1
ATOM 769 C C . ILE A 1 95 ? -3.527 -1.037 12.205 1.00 97.31 95 ILE A C 1
ATOM 771 O O . ILE A 1 95 ? -3.625 -1.301 11.010 1.00 97.31 95 ILE A O 1
ATOM 775 N N . VAL A 1 96 ? -4.125 -1.744 13.157 1.00 97.31 96 VAL A N 1
ATOM 776 C CA . VAL A 1 96 ? -5.110 -2.796 12.903 1.00 97.31 96 VAL A CA 1
ATOM 777 C C . VAL A 1 96 ? -6.455 -2.275 13.378 1.00 97.31 96 VAL A C 1
ATOM 779 O O . VAL A 1 96 ? -6.605 -1.933 14.551 1.00 97.31 96 VAL A O 1
ATOM 782 N N . SER A 1 97 ? -7.423 -2.181 12.477 1.00 97.25 97 SER A N 1
ATOM 783 C CA . SER A 1 97 ? -8.725 -1.580 12.749 1.00 97.25 97 SER A CA 1
ATOM 784 C C . SER A 1 97 ? -9.853 -2.542 12.418 1.00 97.25 97 SER A C 1
ATOM 786 O O . SER A 1 97 ? -9.840 -3.157 11.357 1.00 97.25 97 SER A O 1
ATOM 788 N N . HIS A 1 98 ? -10.832 -2.652 13.315 1.00 97.31 98 HIS A N 1
ATOM 789 C CA . HIS A 1 98 ? -12.114 -3.305 13.044 1.00 97.31 98 HIS A CA 1
ATOM 790 C C . HIS A 1 98 ? -13.218 -2.258 12.970 1.00 97.31 98 HIS A C 1
ATOM 792 O O . HIS A 1 98 ? -13.355 -1.436 13.877 1.00 97.31 98 HIS A O 1
ATOM 798 N N . LEU A 1 99 ? -14.004 -2.296 11.903 1.00 96.19 99 LEU A N 1
ATOM 799 C CA . LEU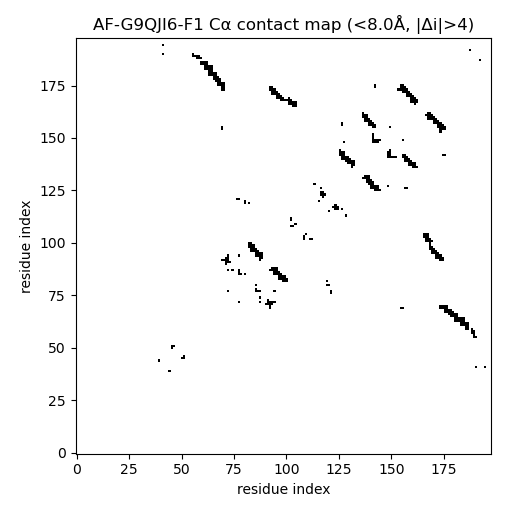 A 1 99 ? -15.081 -1.351 11.650 1.00 96.19 99 LEU A CA 1
ATOM 800 C C . LEU A 1 99 ? -16.281 -1.664 12.545 1.00 96.19 99 LEU A C 1
ATOM 802 O O . LEU A 1 99 ? -16.664 -2.823 12.693 1.00 96.19 99 LEU A O 1
ATOM 806 N N . ASP A 1 100 ? -16.920 -0.633 13.103 1.00 94.62 100 ASP A N 1
ATOM 807 C CA . ASP A 1 100 ? -18.159 -0.834 13.869 1.00 94.62 100 ASP A CA 1
ATOM 808 C C . ASP A 1 100 ? -19.329 -1.236 12.958 1.00 94.62 100 ASP A C 1
ATOM 810 O O . ASP A 1 100 ? -20.244 -1.947 13.376 1.00 94.62 100 ASP A O 1
ATOM 814 N N . LYS A 1 101 ? -19.295 -0.777 11.701 1.00 93.69 101 LYS A N 1
ATOM 815 C CA . LYS A 1 101 ? -20.233 -1.149 10.644 1.00 93.69 101 LYS A CA 1
ATOM 816 C C . LYS A 1 101 ? -19.452 -1.639 9.431 1.00 93.69 101 LYS A C 1
ATOM 818 O O . LYS A 1 101 ? -18.664 -0.881 8.867 1.00 93.69 101 LYS A O 1
ATOM 823 N N . SER A 1 102 ? -19.705 -2.880 9.029 1.00 94.56 102 SER A N 1
ATOM 824 C CA . SER A 1 102 ? -19.111 -3.470 7.835 1.00 94.56 102 SER A CA 1
ATOM 825 C C . SER A 1 102 ? -19.599 -2.777 6.557 1.00 94.56 102 SER A C 1
ATOM 827 O O . SER A 1 102 ? -20.694 -2.202 6.504 1.00 94.56 102 SER A O 1
ATOM 829 N N . ILE A 1 103 ? -18.761 -2.800 5.520 1.00 94.50 103 ILE A N 1
ATOM 830 C CA . ILE A 1 103 ? -19.074 -2.245 4.198 1.00 94.50 103 ILE A CA 1
ATOM 831 C C . ILE A 1 103 ? -19.344 -3.421 3.249 1.00 94.50 103 ILE A C 1
ATOM 833 O O . ILE A 1 103 ? -18.406 -4.157 2.935 1.00 94.50 103 ILE A O 1
ATOM 837 N N . PRO A 1 104 ? -20.586 -3.628 2.780 1.00 95.12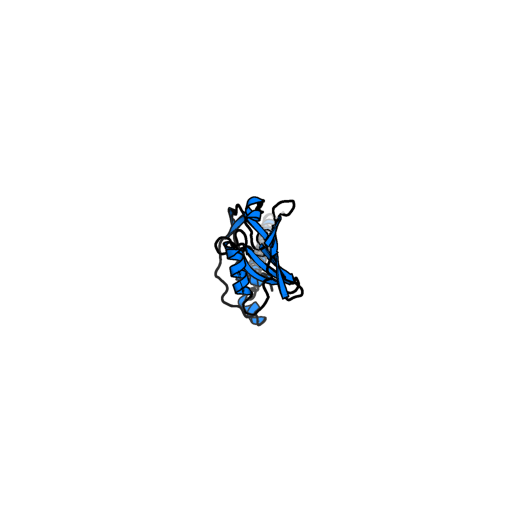 104 PRO A N 1
ATOM 838 C CA . PRO A 1 104 ? -20.903 -4.740 1.890 1.00 95.12 104 PRO A CA 1
ATOM 839 C C . PRO A 1 104 ? -20.269 -4.552 0.507 1.00 95.12 104 PRO A C 1
ATOM 841 O O . PRO A 1 104 ? -20.210 -3.436 -0.012 1.00 95.12 104 PRO A O 1
ATOM 844 N N . LEU A 1 105 ? -19.835 -5.649 -0.122 1.00 93.31 105 LEU A N 1
ATOM 845 C CA . LEU A 1 105 ? -19.339 -5.649 -1.503 1.00 93.31 105 LEU A CA 1
ATOM 846 C C . LEU A 1 105 ? -20.487 -5.689 -2.528 1.00 93.31 105 LEU A C 1
ATOM 848 O O . LEU A 1 105 ? -20.600 -6.613 -3.335 1.00 93.31 105 LEU A O 1
ATOM 852 N N . ASP A 1 106 ? -21.349 -4.675 -2.485 1.00 92.50 106 ASP A N 1
ATOM 853 C CA . ASP A 1 106 ? -22.457 -4.458 -3.420 1.00 92.50 106 ASP A CA 1
ATOM 854 C C . ASP A 1 106 ? -22.042 -3.657 -4.673 1.00 92.50 106 ASP A C 1
ATOM 856 O O . ASP A 1 106 ? -20.869 -3.436 -4.938 1.00 92.50 106 ASP A O 1
ATOM 860 N N . LYS A 1 107 ? -22.983 -3.203 -5.502 1.00 90.94 107 LYS A N 1
ATOM 861 C CA . LYS A 1 107 ? -22.638 -2.519 -6.761 1.00 90.94 107 LYS A CA 1
ATOM 862 C C . LYS A 1 107 ? -21.775 -1.256 -6.567 1.00 90.94 107 LYS A C 1
ATOM 864 O O . LYS A 1 107 ? -20.953 -0.961 -7.436 1.00 90.94 107 LYS A O 1
ATOM 869 N N . ASP A 1 108 ? -21.914 -0.572 -5.431 1.00 92.31 108 ASP A N 1
ATOM 870 C CA . ASP A 1 108 ? -21.310 0.738 -5.166 1.00 92.31 108 ASP A CA 1
ATOM 871 C C . ASP A 1 108 ? -20.197 0.670 -4.100 1.00 92.31 108 ASP A C 1
ATOM 873 O O . ASP A 1 108 ? -19.648 1.697 -3.681 1.00 92.31 108 ASP A O 1
ATOM 877 N N . TRP A 1 109 ? -19.792 -0.543 -3.693 1.00 93.81 109 TRP A N 1
ATOM 878 C CA . TRP A 1 109 ? -18.806 -0.778 -2.631 1.00 93.81 109 TRP A CA 1
ATOM 879 C C . TRP A 1 109 ? -17.513 0.010 -2.822 1.00 93.81 109 TRP A C 1
ATOM 881 O O . TRP A 1 109 ? -16.932 0.510 -1.862 1.00 93.81 109 TRP A O 1
ATOM 891 N N . LYS A 1 110 ? -17.056 0.162 -4.069 1.00 94.62 110 LYS A N 1
ATOM 892 C CA . LYS A 1 110 ? -15.787 0.825 -4.385 1.00 94.62 110 LYS A CA 1
ATOM 893 C C . LYS A 1 110 ? -15.834 2.322 -4.095 1.00 94.62 110 LYS A C 1
ATOM 895 O O . LYS A 1 110 ? -14.837 2.888 -3.651 1.00 94.62 110 LYS A O 1
ATOM 900 N N . GLU A 1 111 ? -16.962 2.971 -4.363 1.00 94.31 111 GLU A N 1
ATOM 901 C CA . GLU A 1 111 ? -17.153 4.393 -4.072 1.00 94.31 111 GLU A CA 1
ATOM 902 C C . GLU A 1 111 ? -17.354 4.611 -2.574 1.00 94.31 111 GLU A C 1
ATOM 904 O O . GLU A 1 111 ? -16.694 5.473 -1.989 1.00 94.31 111 GLU A O 1
ATOM 909 N N . ASN A 1 112 ? -18.161 3.755 -1.942 1.00 94.06 112 ASN A N 1
ATOM 910 C CA . ASN A 1 112 ? -18.374 3.751 -0.496 1.00 94.06 112 ASN A CA 1
ATOM 911 C C . ASN A 1 112 ? -17.056 3.572 0.271 1.00 94.06 112 ASN A C 1
ATOM 913 O O . ASN A 1 112 ? -16.769 4.328 1.198 1.00 94.06 112 ASN A O 1
ATOM 917 N N . LEU A 1 113 ? -16.213 2.633 -0.162 1.00 95.88 113 LEU A N 1
ATOM 918 C CA . LEU A 1 113 ? -14.913 2.375 0.447 1.00 95.88 113 LEU A CA 1
ATOM 919 C C . LEU A 1 113 ? -13.933 3.531 0.229 1.00 95.88 113 LEU A C 1
ATOM 921 O O . LEU A 1 113 ? -13.236 3.923 1.157 1.00 95.88 113 LEU A O 1
ATOM 925 N N . LYS A 1 114 ? -13.890 4.126 -0.970 1.00 95.81 114 LYS A N 1
ATOM 926 C CA . LYS A 1 114 ? -13.068 5.323 -1.218 1.00 95.81 114 LYS A CA 1
ATOM 927 C C . LYS A 1 114 ? -13.476 6.486 -0.318 1.00 95.81 114 LYS A C 1
ATOM 929 O O . LYS A 1 114 ? -12.609 7.195 0.183 1.00 95.81 114 LYS A O 1
ATOM 934 N N . LYS A 1 115 ? -14.781 6.687 -0.125 1.00 95.12 115 LYS A N 1
ATOM 935 C CA . LYS A 1 115 ? -15.304 7.708 0.784 1.00 95.12 115 LYS A CA 1
ATOM 936 C C . LYS A 1 115 ? -14.903 7.410 2.228 1.00 95.12 115 LYS A C 1
ATOM 938 O O . LYS A 1 115 ? -14.372 8.290 2.893 1.00 95.12 115 LYS A O 1
ATOM 943 N N . PHE A 1 116 ? -15.068 6.161 2.663 1.00 95.62 116 PHE A N 1
ATOM 944 C CA . PHE A 1 116 ? -14.630 5.706 3.981 1.00 95.62 116 PHE A CA 1
ATOM 945 C C . PHE A 1 116 ? -13.134 5.958 4.209 1.00 95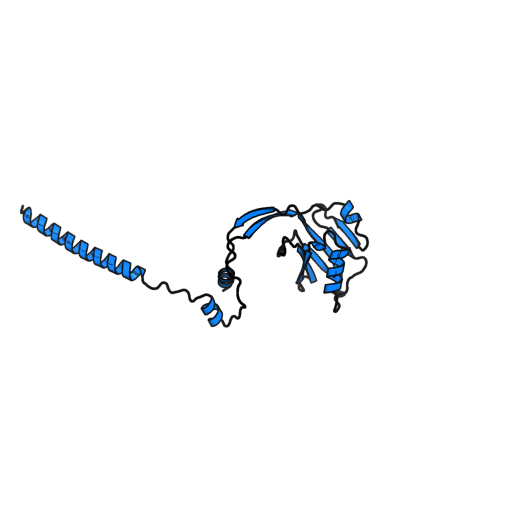.62 116 PHE A C 1
ATOM 947 O O . PHE A 1 116 ? -12.768 6.525 5.230 1.00 95.62 116 PHE A O 1
ATOM 954 N N . VAL A 1 117 ? -12.272 5.616 3.244 1.00 96.62 117 VAL A N 1
ATOM 955 C CA . VAL A 1 117 ? -10.827 5.875 3.338 1.00 96.62 117 VAL A CA 1
ATOM 956 C C . VAL A 1 117 ? -10.553 7.359 3.566 1.00 96.62 117 VAL A C 1
ATOM 958 O O . VAL A 1 117 ? -9.803 7.699 4.470 1.00 96.62 117 VAL A O 1
ATOM 961 N N . LYS A 1 118 ? -11.185 8.252 2.802 1.00 95.12 118 LYS A N 1
ATOM 962 C CA . LYS A 1 118 ? -10.959 9.698 2.940 1.00 95.12 118 LYS A CA 1
ATOM 963 C C . LYS A 1 118 ? -11.461 10.282 4.259 1.00 95.12 118 LYS A C 1
ATOM 965 O O . LYS A 1 118 ? -10.832 11.183 4.798 1.00 95.12 118 LYS A O 1
ATOM 970 N N . GLU A 1 119 ? -12.604 9.810 4.748 1.00 93.94 119 GLU A N 1
ATOM 971 C CA . GLU A 1 119 ? -13.286 1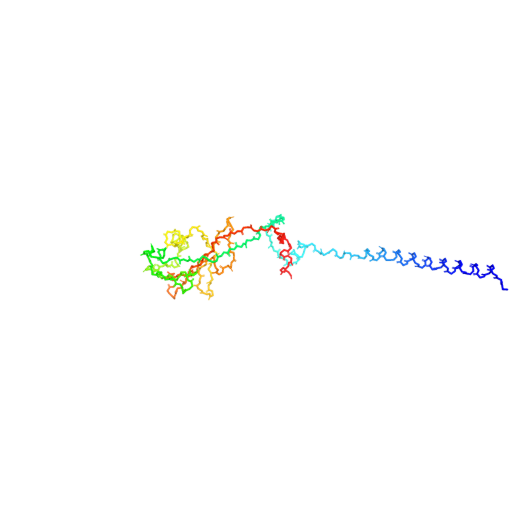0.414 5.899 1.00 93.94 119 GLU A CA 1
ATOM 972 C C . GLU A 1 119 ? -12.878 9.787 7.240 1.00 93.94 119 GLU A C 1
ATOM 974 O O . GLU A 1 119 ? -12.846 10.479 8.254 1.00 93.94 119 GLU A O 1
ATOM 979 N N . GLU A 1 120 ? -12.567 8.489 7.257 1.00 94.69 120 GLU A N 1
ATOM 980 C CA . GLU A 1 120 ? -12.470 7.693 8.488 1.00 94.69 120 GLU A CA 1
ATOM 981 C C . GLU A 1 120 ? -11.114 7.000 8.677 1.00 94.69 120 GLU A C 1
ATOM 983 O O . GLU A 1 120 ? -10.848 6.472 9.756 1.00 94.69 120 GLU A O 1
ATOM 988 N N . VAL A 1 121 ? -10.234 6.996 7.668 1.00 95.94 121 VAL A N 1
ATOM 989 C CA . VAL A 1 121 ? -8.883 6.425 7.784 1.00 95.94 121 VAL A CA 1
ATOM 990 C C . VAL A 1 121 ? -7.857 7.542 7.944 1.00 95.94 121 VAL A C 1
ATOM 992 O O . VAL A 1 121 ? -7.869 8.541 7.223 1.00 95.94 121 VAL A O 1
ATOM 995 N N . LEU A 1 122 ? -6.924 7.371 8.887 1.00 95.56 122 LEU A N 1
ATOM 996 C CA . LEU A 1 122 ? -5.852 8.342 9.103 1.00 95.56 122 LEU A CA 1
ATOM 997 C C . LEU A 1 122 ? -5.060 8.550 7.816 1.00 95.56 122 LEU A C 1
ATOM 999 O O . LEU A 1 122 ? -4.615 7.590 7.197 1.00 95.56 122 LEU A O 1
ATOM 1003 N N . TYR A 1 123 ? -4.849 9.806 7.427 1.00 95.75 123 TYR A N 1
ATOM 1004 C CA . TYR A 1 123 ? -4.115 10.150 6.207 1.00 95.75 123 TYR A CA 1
ATOM 1005 C C . TYR A 1 123 ? -4.685 9.510 4.927 1.00 95.75 123 TYR A C 1
ATOM 1007 O O . TYR A 1 123 ? -3.948 9.364 3.953 1.00 95.75 123 TYR A O 1
ATOM 1015 N N . GLY A 1 124 ? -5.974 9.150 4.903 1.00 95.31 124 GLY A N 1
ATOM 1016 C CA . GLY A 1 124 ? -6.600 8.426 3.795 1.00 95.31 124 GLY A CA 1
ATOM 1017 C C . GLY A 1 124 ? -6.481 9.099 2.426 1.00 95.31 124 GLY A C 1
ATOM 1018 O O . GLY A 1 124 ? -6.389 8.411 1.414 1.00 95.31 124 GLY A O 1
ATOM 1019 N N . ASP A 1 125 ? -6.372 10.429 2.385 1.00 95.50 125 ASP A N 1
ATOM 1020 C CA . ASP A 1 125 ? -6.134 11.193 1.151 1.00 95.50 125 ASP A CA 1
ATOM 1021 C C . ASP A 1 125 ? -4.806 10.861 0.451 1.00 95.50 125 ASP A C 1
ATOM 1023 O O . ASP A 1 125 ? -4.647 11.142 -0.735 1.00 95.50 125 ASP A O 1
ATOM 1027 N N . HIS A 1 126 ? -3.855 10.243 1.158 1.00 96.00 126 HIS A N 1
ATOM 1028 C CA . HIS A 1 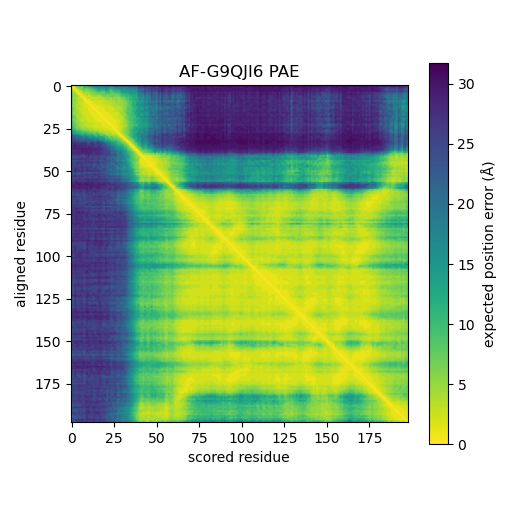126 ? -2.577 9.813 0.591 1.00 96.00 126 HIS A CA 1
ATOM 1029 C C . HIS A 1 126 ? -2.643 8.425 -0.040 1.00 96.00 126 HIS A C 1
ATOM 1031 O O . HIS A 1 126 ? -1.605 7.914 -0.447 1.00 96.00 126 HIS A O 1
ATOM 1037 N N . TYR A 1 127 ? -3.815 7.794 -0.111 1.00 96.62 127 TYR A N 1
ATOM 1038 C CA . TYR A 1 127 ? -3.964 6.440 -0.626 1.00 96.62 127 TYR A CA 1
ATOM 1039 C C . TYR A 1 127 ? -4.941 6.389 -1.790 1.00 96.62 127 TYR A C 1
ATOM 1041 O O . TYR A 1 127 ? -5.997 7.019 -1.794 1.00 96.62 127 TYR A O 1
ATOM 1049 N N . GLU A 1 128 ? -4.623 5.544 -2.762 1.00 96.12 128 GLU A N 1
ATOM 1050 C CA . GLU A 1 128 ? -5.499 5.264 -3.886 1.00 96.12 128 GLU A CA 1
ATOM 1051 C C . GLU A 1 128 ? -5.739 3.771 -4.049 1.00 96.12 128 GLU A C 1
ATOM 1053 O O . GLU A 1 128 ? -4.849 2.946 -3.851 1.00 96.12 128 GLU A O 1
ATOM 1058 N N . TYR A 1 129 ? -6.948 3.431 -4.499 1.00 95.50 129 TYR A N 1
ATOM 1059 C CA . TYR A 1 129 ? -7.315 2.060 -4.833 1.00 95.50 129 TYR A CA 1
ATOM 1060 C C . TYR A 1 129 ? -6.308 1.455 -5.821 1.00 95.50 129 TYR A C 1
ATOM 1062 O O . TYR A 1 129 ? -6.087 1.995 -6.914 1.00 95.50 129 TYR A O 1
ATOM 1070 N N . TRP A 1 130 ? -5.734 0.318 -5.441 1.00 93.75 130 TRP A N 1
ATOM 1071 C CA . TRP A 1 130 ? -4.830 -0.468 -6.269 1.00 93.75 130 TRP A CA 1
ATOM 1072 C C . TRP A 1 130 ? -5.579 -1.612 -6.953 1.00 93.75 130 TRP A C 1
ATOM 1074 O O . TRP A 1 130 ? -5.637 -1.674 -8.180 1.00 93.75 130 TRP A O 1
ATOM 1084 N N . GLY A 1 131 ? -6.205 -2.486 -6.169 1.00 94.25 131 GLY A N 1
ATOM 1085 C CA . GLY A 1 131 ? -6.813 -3.705 -6.687 1.00 94.25 131 GLY A CA 1
ATOM 1086 C C . GLY A 1 131 ? -7.538 -4.504 -5.614 1.00 94.25 131 GLY A C 1
ATOM 1087 O O . GLY A 1 131 ? -7.468 -4.178 -4.432 1.00 94.25 131 GLY A O 1
ATOM 1088 N N . TYR A 1 132 ? -8.226 -5.554 -6.050 1.00 94.88 132 TYR A N 1
ATOM 1089 C CA . TYR A 1 132 ? -8.827 -6.555 -5.177 1.00 94.88 132 TYR A CA 1
ATOM 1090 C C . TYR A 1 132 ? -8.154 -7.896 -5.472 1.00 94.88 132 TYR A C 1
ATOM 1092 O O . TYR A 1 132 ? -8.300 -8.431 -6.571 1.00 94.88 132 TYR A O 1
ATOM 1100 N N . ASP A 1 133 ? -7.397 -8.396 -4.500 1.00 94.12 133 ASP A N 1
ATOM 1101 C CA . ASP A 1 133 ? -6.864 -9.749 -4.488 1.00 94.12 133 ASP A CA 1
ATOM 1102 C C . ASP A 1 133 ? -7.956 -10.711 -3.997 1.00 94.12 133 ASP A C 1
ATOM 1104 O O . ASP A 1 133 ? -8.316 -10.726 -2.818 1.00 94.12 133 ASP A O 1
ATOM 1108 N N . LYS A 1 134 ? -8.521 -11.481 -4.930 1.00 91.00 134 LYS A N 1
ATOM 1109 C CA . LYS A 1 134 ? -9.577 -12.457 -4.636 1.00 91.00 134 LYS A CA 1
ATOM 1110 C C . LYS A 1 134 ? -9.042 -13.733 -3.996 1.00 91.00 134 LYS A C 1
ATOM 1112 O O . LYS A 1 134 ? -9.800 -14.402 -3.307 1.00 91.00 134 LYS A O 1
ATOM 1117 N N . ASP A 1 135 ? -7.768 -14.057 -4.199 1.00 93.06 135 ASP A N 1
ATOM 1118 C CA . ASP A 1 135 ? -7.171 -15.263 -3.625 1.00 93.06 135 ASP A CA 1
ATOM 1119 C C . ASP A 1 135 ? -6.943 -15.069 -2.122 1.00 93.06 135 ASP A C 1
ATOM 1121 O O . ASP A 1 135 ? -7.127 -15.991 -1.331 1.00 93.06 135 ASP A O 1
ATOM 1125 N N . GLN A 1 136 ? -6.588 -13.845 -1.722 1.00 92.12 136 GLN A N 1
ATOM 1126 C CA . GLN A 1 136 ? -6.408 -13.455 -0.320 1.00 92.12 136 GLN A CA 1
ATOM 1127 C C . GLN A 1 136 ? -7.648 -12.806 0.311 1.00 92.12 136 GLN A C 1
ATOM 1129 O O . GLN A 1 136 ? -7.618 -12.478 1.496 1.00 92.12 136 GLN A O 1
ATOM 1134 N N . ASN A 1 137 ? -8.722 -12.590 -0.458 1.00 94.50 137 ASN A N 1
ATOM 1135 C CA . ASN A 1 137 ? -9.898 -11.816 -0.047 1.00 94.50 137 ASN A CA 1
ATOM 1136 C C . ASN A 1 137 ? -9.537 -10.438 0.549 1.00 94.50 137 ASN A C 1
ATOM 1138 O O . ASN A 1 137 ? -10.039 -10.033 1.600 1.00 94.50 137 ASN A O 1
ATOM 1142 N N . GLN A 1 138 ? -8.657 -9.701 -0.140 1.00 95.88 138 GLN A N 1
ATOM 1143 C CA . GLN A 1 138 ? -8.125 -8.417 0.324 1.00 95.88 138 GLN A CA 1
ATOM 1144 C C . GLN A 1 138 ? -8.203 -7.307 -0.721 1.00 95.88 138 GLN A C 1
ATOM 1146 O O . GLN A 1 138 ? -7.719 -7.438 -1.846 1.00 95.88 138 GLN A O 1
ATOM 1151 N N . ILE A 1 139 ? -8.749 -6.160 -0.323 1.00 96.75 139 ILE A N 1
ATOM 1152 C CA . ILE A 1 139 ? -8.752 -4.946 -1.140 1.00 96.75 139 ILE A CA 1
ATOM 1153 C C . ILE A 1 139 ? -7.581 -4.058 -0.732 1.00 96.75 139 ILE A C 1
ATOM 1155 O O . ILE A 1 139 ? -7.404 -3.724 0.436 1.00 96.75 139 ILE A O 1
ATOM 1159 N N . ILE A 1 140 ? -6.800 -3.642 -1.723 1.00 96.50 140 ILE A N 1
ATOM 1160 C CA . ILE A 1 140 ? -5.525 -2.957 -1.537 1.00 96.50 140 ILE A CA 1
ATOM 1161 C C . ILE A 1 140 ? -5.675 -1.497 -1.952 1.00 96.50 140 ILE A C 1
ATOM 1163 O O . ILE A 1 140 ? -6.112 -1.191 -3.068 1.00 96.50 140 ILE A O 1
ATOM 1167 N N . PHE A 1 141 ? -5.251 -0.594 -1.077 1.00 97.19 141 PHE A N 1
ATOM 1168 C CA . PHE A 1 141 ? -4.992 0.803 -1.399 1.00 97.19 141 PHE A CA 1
ATOM 1169 C C . PHE A 1 141 ? -3.500 1.080 -1.228 1.00 97.19 141 PHE A C 1
ATOM 1171 O O . PHE A 1 141 ? -2.925 0.760 -0.193 1.00 97.19 141 PHE A O 1
ATOM 1178 N N . SER A 1 142 ? -2.870 1.686 -2.230 1.00 96.88 142 SER A N 1
ATOM 1179 C CA . SER A 1 142 ? -1.443 2.022 -2.202 1.00 96.88 142 SER A CA 1
ATOM 1180 C C . SER A 1 142 ? -1.250 3.498 -1.902 1.00 96.88 142 SER A C 1
ATOM 1182 O O . SER A 1 142 ? -1.982 4.337 -2.432 1.00 96.88 142 SER A O 1
ATOM 1184 N N . GLN A 1 143 ? -0.243 3.813 -1.090 1.00 97.00 143 GLN A N 1
ATOM 1185 C CA . GLN A 1 143 ? 0.151 5.191 -0.839 1.00 97.00 143 GLN A CA 1
ATOM 1186 C C . GLN A 1 143 ? 0.606 5.859 -2.144 1.00 97.00 143 GLN A C 1
ATOM 1188 O O . GLN A 1 143 ? 1.269 5.240 -2.979 1.00 97.00 143 GLN A O 1
ATOM 1193 N N . VAL A 1 144 ? 0.246 7.125 -2.323 1.00 95.38 144 VAL A N 1
ATOM 1194 C CA . VAL A 1 144 ? 0.580 7.944 -3.485 1.00 95.38 144 VAL A CA 1
ATOM 1195 C C . VAL A 1 144 ? 1.625 8.976 -3.098 1.00 95.38 144 VAL A C 1
ATOM 1197 O O . VAL A 1 144 ? 1.479 9.705 -2.118 1.00 95.38 144 VAL A O 1
ATOM 1200 N N . PHE A 1 145 ? 2.671 9.071 -3.911 1.00 92.88 145 PHE A N 1
ATOM 1201 C CA . PHE A 1 145 ? 3.694 10.098 -3.811 1.00 92.88 145 PHE A CA 1
ATOM 1202 C C . PHE A 1 145 ? 3.869 10.777 -5.169 1.00 92.88 145 PHE A C 1
ATOM 1204 O O . PHE A 1 145 ? 4.128 10.121 -6.178 1.00 92.88 145 PHE A O 1
ATOM 1211 N N . LYS A 1 146 ? 3.684 12.104 -5.209 1.00 89.88 146 LYS A N 1
ATOM 1212 C CA . LYS A 1 146 ? 3.760 12.925 -6.436 1.00 89.88 146 LYS A CA 1
ATOM 1213 C C . LYS A 1 146 ? 2.948 12.359 -7.617 1.00 89.88 146 LYS A C 1
ATOM 1215 O O . LYS A 1 146 ? 3.412 12.349 -8.752 1.00 89.88 146 LYS A O 1
ATOM 1220 N N . GLY A 1 147 ? 1.740 11.866 -7.339 1.00 88.38 147 GLY A N 1
ATOM 1221 C CA . GLY A 1 147 ? 0.837 11.295 -8.347 1.00 88.38 147 GLY A CA 1
ATOM 1222 C C . GLY A 1 147 ? 1.146 9.850 -8.756 1.00 88.38 147 GLY A C 1
ATOM 1223 O O . GLY A 1 147 ? 0.395 9.280 -9.539 1.00 88.38 147 GLY A O 1
ATOM 1224 N N . ASN A 1 148 ? 2.200 9.235 -8.211 1.00 88.94 148 ASN A N 1
ATOM 1225 C CA . ASN A 1 148 ? 2.557 7.843 -8.479 1.00 88.94 148 ASN A CA 1
ATOM 1226 C C . ASN A 1 148 ? 2.221 6.955 -7.280 1.00 88.94 148 ASN A C 1
ATOM 1228 O O . ASN A 1 148 ? 2.546 7.286 -6.140 1.00 88.94 148 ASN A O 1
ATOM 1232 N N . LYS A 1 149 ? 1.600 5.801 -7.536 1.00 92.56 149 LYS A N 1
ATOM 1233 C CA . LYS A 1 149 ? 1.343 4.787 -6.505 1.00 92.56 149 LYS A CA 1
ATOM 1234 C C . LYS A 1 149 ? 2.642 4.073 -6.147 1.00 92.56 149 LYS A C 1
ATOM 1236 O O . LYS A 1 149 ? 3.358 3.608 -7.032 1.00 92.56 149 LYS A O 1
ATOM 1241 N N . LEU A 1 150 ? 2.906 3.923 -4.856 1.00 91.50 150 LEU A N 1
ATOM 1242 C CA . LEU A 1 150 ? 4.000 3.107 -4.342 1.00 91.50 150 LEU A CA 1
ATOM 1243 C C . LEU A 1 150 ? 3.608 1.629 -4.462 1.00 91.50 150 LEU A C 1
ATOM 1245 O O . LEU A 1 150 ? 2.946 1.057 -3.595 1.00 91.50 150 LEU A O 1
ATOM 1249 N N . PHE A 1 151 ? 3.950 1.034 -5.603 1.00 84.00 151 PHE A N 1
ATOM 1250 C CA . PHE A 1 151 ? 3.526 -0.313 -5.974 1.00 84.00 151 PHE A CA 1
ATOM 1251 C C . PHE A 1 151 ? 4.086 -1.387 -5.029 1.00 84.00 151 PHE A C 1
ATOM 1253 O O . PHE A 1 151 ? 5.279 -1.399 -4.736 1.00 84.00 151 PHE A O 1
ATOM 1260 N N . LYS A 1 152 ? 3.213 -2.311 -4.591 1.00 78.12 152 LYS A N 1
ATOM 1261 C CA . LYS A 1 152 ? 3.541 -3.502 -3.778 1.00 78.12 152 LYS A CA 1
ATOM 1262 C C . LYS A 1 152 ? 4.478 -3.227 -2.593 1.00 78.12 152 LYS A C 1
ATOM 1264 O O . LYS A 1 152 ? 5.366 -4.023 -2.294 1.00 78.12 152 LYS A O 1
ATOM 1269 N N . ASN A 1 153 ? 4.266 -2.116 -1.894 1.00 84.06 153 ASN A N 1
ATOM 1270 C CA . ASN A 1 153 ? 5.036 -1.793 -0.701 1.00 84.06 153 ASN A CA 1
ATOM 1271 C C . ASN A 1 153 ? 4.233 -2.092 0.571 1.00 84.06 153 ASN A C 1
ATOM 1273 O O . ASN A 1 153 ? 3.279 -1.384 0.892 1.00 84.06 153 ASN A O 1
ATOM 1277 N N . GLY A 1 154 ? 4.672 -3.109 1.321 1.00 87.81 154 GLY A N 1
ATOM 1278 C CA . GLY A 1 154 ? 4.077 -3.511 2.599 1.00 87.81 154 GLY A CA 1
ATOM 1279 C C . GLY A 1 154 ? 4.007 -2.401 3.648 1.00 87.81 154 GLY A C 1
ATOM 1280 O O . GLY A 1 154 ? 3.127 -2.422 4.504 1.00 87.81 154 GLY A O 1
ATOM 1281 N N . SER A 1 155 ? 4.898 -1.415 3.554 1.00 92.69 155 SER A N 1
ATOM 1282 C CA . SER A 1 155 ? 5.047 -0.317 4.510 1.00 92.69 155 SER A CA 1
ATOM 1283 C C . SER A 1 155 ? 4.295 0.960 4.115 1.00 92.69 155 SER A C 1
ATOM 1285 O O . SER A 1 155 ? 4.390 1.945 4.839 1.00 92.69 155 SER A O 1
ATOM 1287 N N . GLY A 1 156 ? 3.572 0.969 2.989 1.00 95.00 156 GLY A N 1
ATOM 1288 C CA . GLY A 1 156 ? 2.826 2.132 2.492 1.00 95.00 156 GLY A CA 1
ATOM 1289 C C . GLY A 1 156 ? 1.512 1.737 1.824 1.00 95.00 156 GLY A C 1
ATOM 1290 O O . GLY A 1 156 ? 1.279 2.070 0.658 1.00 95.00 156 GLY A O 1
ATOM 1291 N N . GLN A 1 157 ? 0.670 0.983 2.530 1.00 96.81 157 GLN A N 1
ATOM 1292 C CA . GLN A 1 157 ? -0.599 0.490 1.998 1.00 96.81 157 GLN A CA 1
ATOM 1293 C C . GLN A 1 157 ? -1.686 0.358 3.069 1.00 96.81 157 GLN A C 1
ATOM 1295 O O . GLN A 1 157 ? -1.408 0.270 4.264 1.00 96.81 157 GLN A O 1
ATOM 1300 N N . ILE A 1 158 ? -2.936 0.295 2.613 1.00 97.50 158 ILE A N 1
ATOM 1301 C CA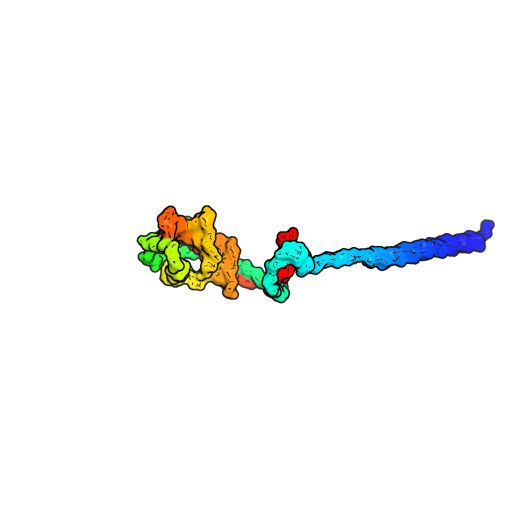 . ILE A 1 158 ? -4.078 -0.137 3.417 1.00 97.50 158 ILE A CA 1
ATOM 1302 C C . ILE A 1 158 ? -4.600 -1.445 2.825 1.00 97.50 158 ILE A C 1
ATOM 1304 O O . ILE A 1 158 ? -4.918 -1.510 1.634 1.00 97.50 158 ILE A O 1
ATOM 1308 N N . LEU A 1 159 ? -4.686 -2.474 3.661 1.00 97.50 159 LEU A N 1
ATOM 1309 C CA . LEU A 1 159 ? -5.219 -3.787 3.326 1.00 97.50 159 LEU A CA 1
ATOM 1310 C C . LEU A 1 159 ? -6.559 -3.974 4.026 1.00 97.50 159 LEU A C 1
ATOM 1312 O O . LEU A 1 159 ? -6.608 -4.211 5.229 1.00 97.50 159 LEU A O 1
ATOM 1316 N N . PHE A 1 160 ? -7.642 -3.871 3.269 1.00 97.94 160 PHE A N 1
ATOM 1317 C CA . PHE A 1 160 ? -8.989 -4.174 3.738 1.00 97.94 160 PHE A CA 1
ATOM 1318 C C . PHE A 1 160 ? -9.253 -5.669 3.613 1.00 97.94 160 PHE A C 1
ATOM 1320 O O . PHE A 1 160 ? -9.052 -6.237 2.540 1.00 97.94 160 PHE A O 1
ATOM 1327 N N . LYS A 1 161 ? -9.731 -6.293 4.687 1.00 97.50 161 LYS A N 1
ATOM 1328 C CA . LYS A 1 161 ? -10.087 -7.713 4.711 1.00 97.50 161 LYS A CA 1
ATOM 1329 C C . LYS A 1 161 ? -11.573 -7.881 4.444 1.00 97.50 161 LYS A C 1
ATOM 1331 O O . LYS A 1 161 ? -12.394 -7.147 4.994 1.00 97.50 161 LYS A O 1
ATOM 1336 N N . VAL A 1 162 ? -11.891 -8.841 3.585 1.00 96.94 162 VAL A N 1
ATOM 1337 C CA . VAL A 1 162 ? -13.258 -9.235 3.253 1.00 96.94 162 VAL A CA 1
ATOM 1338 C C . VAL A 1 162 ? -13.578 -10.522 4.005 1.00 96.94 162 VAL A C 1
ATOM 1340 O O . VAL A 1 162 ? -12.831 -11.495 3.908 1.00 96.94 162 VAL A O 1
ATOM 1343 N N . ASN A 1 163 ? -14.673 -10.524 4.759 1.00 94.81 163 ASN A N 1
ATOM 1344 C CA . ASN A 1 163 ? -15.128 -11.684 5.518 1.00 94.81 163 ASN A CA 1
ATOM 1345 C C . ASN A 1 163 ? -16.015 -12.628 4.689 1.00 94.81 163 ASN A C 1
ATOM 1347 O O . ASN A 1 163 ? -16.364 -12.346 3.541 1.00 94.81 163 ASN A O 1
ATOM 1351 N N . ASP A 1 164 ? -16.426 -13.741 5.299 1.00 93.75 164 ASP A N 1
ATOM 1352 C CA . ASP A 1 164 ? -17.237 -14.781 4.649 1.00 93.75 164 ASP A CA 1
ATOM 1353 C C . ASP A 1 164 ? -18.629 -14.295 4.203 1.00 93.75 164 ASP A C 1
ATOM 1355 O O . ASP A 1 164 ? -19.237 -14.887 3.311 1.00 93.75 164 ASP A O 1
ATOM 1359 N N . ASN A 1 165 ? -19.125 -13.193 4.776 1.00 94.25 165 ASN A N 1
ATOM 1360 C CA . ASN A 1 165 ? -20.382 -12.560 4.369 1.00 94.25 165 ASN A CA 1
ATOM 1361 C C . ASN A 1 165 ? -20.208 -11.618 3.166 1.00 94.25 165 ASN A C 1
ATOM 1363 O O . ASN A 1 165 ? -21.164 -10.951 2.773 1.00 94.25 165 ASN A O 1
ATOM 1367 N N . ASN A 1 166 ? -19.015 -11.577 2.562 1.00 94.12 166 ASN A N 1
ATOM 1368 C CA . ASN A 1 166 ? -18.670 -10.689 1.455 1.00 94.12 166 ASN A CA 1
ATOM 1369 C C . ASN A 1 166 ? -18.758 -9.201 1.853 1.00 94.12 166 ASN A C 1
ATOM 1371 O O . ASN A 1 166 ? -19.209 -8.347 1.084 1.00 94.12 166 ASN A O 1
ATOM 1375 N N . GLU A 1 167 ? -18.321 -8.895 3.076 1.00 96.31 167 GLU A N 1
ATOM 1376 C CA . GLU A 1 167 ? -18.279 -7.544 3.628 1.00 96.31 167 GLU A CA 1
ATOM 1377 C C . GLU A 1 167 ? -16.873 -7.202 4.121 1.00 96.31 167 GLU A C 1
ATOM 1379 O O . GLU A 1 167 ? -16.128 -8.059 4.593 1.00 96.31 167 GLU A O 1
ATOM 1384 N N . ILE A 1 168 ? -16.516 -5.926 4.041 1.00 96.81 168 ILE A N 1
ATOM 1385 C CA . ILE A 1 168 ? -15.279 -5.397 4.604 1.00 96.81 168 ILE A CA 1
ATOM 1386 C C . ILE A 1 168 ? -15.530 -5.065 6.070 1.00 96.81 168 ILE A C 1
ATOM 1388 O O . ILE A 1 168 ? -16.357 -4.201 6.368 1.00 96.81 168 ILE A O 1
ATOM 1392 N N . ASP A 1 169 ? -14.816 -5.721 6.979 1.00 96.19 169 ASP A N 1
ATOM 1393 C CA . ASP A 1 169 ? -14.997 -5.550 8.427 1.00 96.19 169 ASP A CA 1
ATOM 1394 C C . ASP A 1 169 ? -13.751 -5.042 9.155 1.00 96.19 169 ASP A C 1
ATOM 1396 O O . ASP A 1 169 ? -13.830 -4.605 10.304 1.00 96.19 169 ASP A O 1
ATOM 1400 N N . SER A 1 170 ? -12.598 -5.069 8.497 1.00 97.38 170 SER A N 1
ATOM 1401 C CA . SER A 1 170 ? -11.333 -4.707 9.112 1.00 97.38 170 SER A CA 1
ATOM 1402 C C . SER A 1 170 ? -10.314 -4.250 8.082 1.00 97.38 170 SER A C 1
ATOM 1404 O O . SER A 1 170 ? -10.422 -4.534 6.884 1.00 97.38 170 SER A O 1
ATOM 1406 N N . TYR A 1 171 ? -9.315 -3.512 8.555 1.00 97.81 171 TYR A N 1
ATOM 1407 C CA . TYR A 1 171 ? -8.172 -3.144 7.742 1.00 97.81 171 TYR A CA 1
ATOM 1408 C C . TYR A 1 171 ? -6.876 -3.076 8.538 1.00 97.81 171 TYR A C 1
ATOM 1410 O O . TYR A 1 171 ? -6.859 -2.827 9.746 1.00 97.81 171 TYR A O 1
ATOM 1418 N N . GLU A 1 172 ? -5.780 -3.251 7.814 1.00 97.62 172 GLU A N 1
ATOM 1419 C CA . GLU A 1 172 ? -4.425 -2.991 8.274 1.00 97.62 172 GLU A CA 1
ATOM 1420 C C . GLU A 1 172 ? -3.866 -1.804 7.502 1.00 97.62 172 GLU A C 1
ATOM 1422 O O . GLU A 1 172 ? -4.009 -1.732 6.284 1.00 97.62 172 GLU A O 1
ATOM 1427 N N . GLN A 1 173 ? -3.257 -0.855 8.202 1.00 97.88 173 GLN A N 1
ATOM 1428 C CA . GLN A 1 173 ? -2.692 0.342 7.597 1.00 97.88 173 GLN A CA 1
ATOM 1429 C C . GLN A 1 173 ? -1.230 0.505 7.992 1.00 97.88 173 GLN A C 1
ATOM 1431 O O . GLN A 1 173 ? -0.897 0.552 9.178 1.00 97.88 173 GLN A O 1
ATOM 1436 N N . THR A 1 174 ? -0.391 0.701 6.983 1.00 97.50 174 THR A N 1
ATOM 1437 C CA . THR A 1 174 ? 1.005 1.123 7.096 1.00 97.50 174 THR A CA 1
ATOM 1438 C C . THR A 1 174 ? 1.213 2.383 6.270 1.00 97.50 174 THR A C 1
ATOM 1440 O O . THR A 1 174 ? 0.539 2.592 5.263 1.00 97.50 174 THR A O 1
ATOM 1443 N N . MET A 1 175 ? 2.133 3.243 6.700 1.00 96.44 175 MET A N 1
ATOM 1444 C CA . MET A 1 175 ? 2.427 4.493 6.007 1.00 96.44 175 MET A CA 1
ATOM 1445 C C . MET A 1 175 ? 3.927 4.729 5.953 1.00 96.44 175 MET A C 1
ATOM 1447 O O . MET A 1 175 ? 4.640 4.463 6.917 1.00 96.44 175 MET A O 1
ATOM 1451 N N . LEU A 1 176 ? 4.388 5.299 4.848 1.00 96.25 176 LEU A N 1
ATOM 1452 C CA . LEU A 1 176 ? 5.724 5.850 4.715 1.00 96.25 176 LEU A CA 1
ATOM 1453 C C . LEU A 1 176 ? 5.702 7.353 5.001 1.00 96.25 176 LEU A C 1
ATOM 1455 O O . LEU A 1 176 ? 4.835 8.080 4.512 1.00 96.25 176 LEU A O 1
ATOM 1459 N N . GLU A 1 177 ? 6.679 7.816 5.768 1.00 94.19 177 GLU A N 1
ATOM 1460 C CA . GLU A 1 177 ? 6.966 9.226 6.019 1.00 94.19 177 GLU A CA 1
ATOM 1461 C C . GLU A 1 177 ? 8.427 9.543 5.680 1.00 94.19 177 GLU A C 1
ATOM 1463 O O . GLU A 1 177 ? 9.211 8.641 5.376 1.00 94.19 177 GLU A O 1
ATOM 1468 N N . GLU A 1 178 ? 8.778 10.832 5.691 1.00 93.00 178 GLU A N 1
ATOM 1469 C CA . GLU A 1 178 ? 10.125 11.302 5.324 1.00 93.00 178 GLU A CA 1
ATOM 1470 C C . GLU A 1 178 ? 10.567 10.760 3.951 1.00 93.00 178 GLU A C 1
ATOM 1472 O O . GLU A 1 178 ? 11.655 10.211 3.796 1.00 93.00 178 GLU A O 1
ATOM 1477 N N . ILE A 1 179 ? 9.674 10.860 2.955 1.00 92.44 179 ILE A N 1
ATOM 1478 C CA . ILE A 1 179 ? 9.971 10.426 1.588 1.00 92.44 179 ILE A CA 1
ATOM 1479 C C . ILE A 1 179 ? 10.896 11.459 0.940 1.00 92.44 179 ILE A C 1
ATOM 1481 O O . ILE A 1 179 ? 10.483 12.583 0.649 1.00 92.44 179 ILE A O 1
ATOM 1485 N N . GLU A 1 180 ? 12.136 11.055 0.698 1.00 92.44 180 GLU A N 1
ATOM 1486 C CA . GLU A 1 180 ? 13.194 11.867 0.108 1.00 92.44 180 GLU A CA 1
ATOM 1487 C C . GLU A 1 180 ? 13.557 11.347 -1.283 1.00 92.44 180 GLU A C 1
ATOM 1489 O O . GLU A 1 180 ? 13.667 10.141 -1.509 1.00 92.44 180 GLU A O 1
ATOM 1494 N N . GLU A 1 181 ? 13.749 12.270 -2.224 1.00 92.25 181 GLU A N 1
ATOM 1495 C CA . GLU A 1 181 ? 14.281 11.971 -3.551 1.00 92.25 181 GLU A CA 1
ATOM 1496 C C . GLU A 1 181 ? 15.801 12.104 -3.527 1.00 92.25 181 GLU A C 1
ATOM 1498 O O . GLU A 1 181 ? 16.345 13.164 -3.223 1.00 92.25 181 GLU A O 1
ATOM 1503 N N . ASN A 1 182 ? 16.478 11.022 -3.884 1.00 89.12 182 ASN A N 1
ATOM 1504 C CA . ASN A 1 182 ? 17.921 10.956 -4.016 1.00 89.12 182 ASN A CA 1
ATOM 1505 C C . ASN A 1 182 ? 18.337 11.188 -5.474 1.00 89.12 182 ASN A C 1
ATOM 1507 O O . ASN A 1 182 ? 17.597 11.736 -6.299 1.00 89.12 182 ASN A O 1
ATOM 1511 N N . ASN A 1 183 ? 19.560 10.764 -5.789 1.00 88.88 183 ASN A N 1
ATOM 1512 C CA . ASN A 1 183 ? 20.112 10.823 -7.130 1.00 88.88 183 ASN A CA 1
ATOM 1513 C C . ASN A 1 183 ? 19.156 10.206 -8.152 1.00 88.88 183 ASN A C 1
ATOM 1515 O O . ASN A 1 183 ? 18.502 9.189 -7.911 1.00 88.88 183 ASN A O 1
ATOM 1519 N N . LYS A 1 184 ? 19.080 10.859 -9.311 1.00 88.00 184 LYS A N 1
ATOM 1520 C CA . LYS A 1 184 ? 18.283 10.362 -10.423 1.00 88.00 184 LYS A CA 1
ATOM 1521 C C . LYS A 1 184 ? 19.044 9.264 -11.144 1.00 88.00 184 LYS A C 1
ATOM 1523 O O . LYS A 1 184 ? 20.183 9.478 -11.562 1.00 88.00 184 LYS A O 1
ATOM 1528 N N . GLU A 1 185 ? 18.380 8.141 -11.340 1.00 85.19 185 GLU A N 1
ATOM 1529 C CA . GLU A 1 185 ? 18.908 6.992 -12.056 1.00 85.19 185 GLU A CA 1
ATOM 1530 C C . GLU A 1 185 ? 18.161 6.797 -13.371 1.00 85.19 185 GLU A C 1
ATOM 1532 O O . GLU A 1 185 ? 16.990 7.167 -13.513 1.00 85.19 185 GLU A O 1
ATOM 1537 N N . SER A 1 186 ? 18.874 6.244 -14.350 1.00 83.88 186 SER A N 1
ATOM 1538 C CA . SER A 1 186 ? 18.287 5.861 -15.629 1.00 83.88 186 SER A CA 1
ATOM 1539 C C . SER A 1 186 ? 17.332 4.699 -15.394 1.00 83.88 186 SER A C 1
ATOM 1541 O O . SER A 1 186 ? 17.715 3.706 -14.777 1.00 83.88 186 SER A O 1
ATOM 1543 N N . VAL A 1 187 ? 16.104 4.809 -15.888 1.00 85.19 187 VAL A N 1
ATOM 1544 C CA . VAL A 1 187 ? 15.148 3.696 -15.859 1.00 85.19 187 VAL A CA 1
ATOM 1545 C C . VAL A 1 187 ? 15.166 2.971 -17.191 1.00 85.19 187 VAL A C 1
ATOM 1547 O O . VAL A 1 187 ? 15.512 3.562 -18.214 1.00 85.19 187 VAL A O 1
ATOM 1550 N N . LEU A 1 188 ? 14.811 1.684 -17.183 1.00 83.62 188 LEU A N 1
ATOM 1551 C CA . LEU A 1 188 ? 14.644 0.952 -18.433 1.00 83.62 188 LEU A CA 1
ATOM 1552 C C . LEU A 1 188 ? 13.533 1.615 -19.268 1.00 83.62 188 LEU A C 1
ATOM 1554 O O . LEU A 1 188 ? 12.423 1.794 -18.754 1.00 83.62 188 LEU A O 1
ATOM 1558 N N . PRO A 1 189 ? 13.787 1.927 -20.550 1.00 86.25 189 PRO A N 1
ATOM 1559 C CA . PRO A 1 189 ? 12.741 2.295 -21.491 1.00 86.25 189 PRO A CA 1
ATOM 1560 C C . PRO A 1 189 ? 11.636 1.239 -21.537 1.00 86.25 189 PRO A C 1
ATOM 1562 O O . PRO A 1 189 ? 11.899 0.039 -21.420 1.00 86.25 189 PRO A O 1
ATOM 1565 N N . ALA A 1 190 ? 10.396 1.671 -21.774 1.00 86.25 190 ALA A N 1
ATOM 1566 C CA . ALA A 1 190 ? 9.244 0.771 -21.823 1.00 86.25 190 ALA A CA 1
ATOM 1567 C C . ALA A 1 190 ? 9.414 -0.351 -22.865 1.00 86.25 190 ALA A C 1
ATOM 1569 O O . ALA A 1 190 ? 9.043 -1.492 -22.609 1.00 86.25 190 ALA A O 1
ATOM 1570 N N . THR A 1 191 ? 10.036 -0.055 -24.009 1.00 82.62 191 THR A N 1
ATOM 1571 C CA . THR A 1 191 ? 10.366 -1.038 -25.054 1.00 82.62 191 THR A CA 1
ATOM 1572 C C . THR A 1 191 ? 11.312 -2.125 -24.549 1.00 82.62 191 THR A C 1
ATOM 1574 O O . THR A 1 191 ? 11.055 -3.307 -24.760 1.00 82.62 191 THR A O 1
ATOM 1577 N N . GLN A 1 192 ? 12.373 -1.743 -23.834 1.00 83.12 192 GLN A N 1
ATOM 1578 C CA . GLN A 1 192 ? 13.324 -2.689 -23.248 1.00 83.12 192 GLN A CA 1
ATOM 1579 C C . GLN A 1 192 ? 12.691 -3.505 -22.118 1.00 83.12 192 GLN A C 1
ATOM 1581 O O . GLN A 1 192 ? 12.928 -4.705 -22.025 1.00 83.12 192 GLN A O 1
ATOM 1586 N N . ALA A 1 193 ? 11.850 -2.881 -21.287 1.00 87.38 193 ALA A N 1
ATOM 1587 C CA . ALA A 1 193 ? 11.119 -3.586 -20.240 1.00 87.38 193 ALA A CA 1
ATOM 1588 C C . ALA A 1 193 ? 10.203 -4.676 -20.821 1.00 87.38 193 ALA A C 1
ATOM 1590 O O . ALA A 1 193 ? 10.180 -5.781 -20.290 1.00 87.38 193 ALA A O 1
ATOM 1591 N N . VAL A 1 194 ? 9.502 -4.392 -21.927 1.00 86.50 194 VAL A N 1
ATOM 1592 C CA . VAL A 1 194 ? 8.683 -5.384 -22.647 1.00 86.50 194 VAL A CA 1
ATOM 1593 C C . VAL A 1 194 ? 9.550 -6.484 -23.254 1.00 86.50 194 VAL A C 1
ATOM 1595 O O . VAL A 1 194 ? 9.219 -7.654 -23.110 1.00 86.50 194 VAL A O 1
ATOM 1598 N N . ASN A 1 195 ? 10.677 -6.135 -23.879 1.00 83.38 195 ASN A N 1
ATOM 1599 C CA . ASN A 1 195 ? 11.589 -7.125 -24.455 1.00 83.38 195 ASN A CA 1
ATOM 1600 C C . ASN A 1 195 ? 12.127 -8.116 -23.411 1.00 83.38 195 ASN A C 1
ATOM 1602 O O . ASN A 1 195 ? 12.315 -9.277 -23.735 1.00 83.38 195 ASN A O 1
ATOM 1606 N N . ASN A 1 196 ? 12.328 -7.689 -22.161 1.00 87.00 196 ASN A N 1
ATOM 1607 C CA . ASN A 1 196 ? 12.778 -8.571 -21.077 1.00 87.00 196 ASN A CA 1
ATOM 1608 C C . ASN A 1 196 ? 11.701 -9.549 -20.567 1.00 87.00 196 ASN A C 1
ATOM 1610 O O . ASN A 1 196 ? 12.005 -10.382 -19.713 1.00 87.00 196 ASN A O 1
ATOM 1614 N N . LEU A 1 197 ? 10.448 -9.412 -21.011 1.00 85.19 197 LEU A N 1
ATOM 1615 C CA . LEU A 1 197 ? 9.354 -10.331 -20.676 1.00 85.19 197 LEU A CA 1
ATOM 1616 C C . LEU A 1 197 ? 9.153 -11.433 -21.727 1.00 85.19 197 LEU A C 1
ATOM 1618 O O . LEU A 1 197 ? 8.407 -12.372 -21.449 1.00 85.19 197 LEU A O 1
ATOM 1622 N N . LEU A 1 198 ? 9.763 -11.284 -22.909 1.00 77.62 198 LEU A N 1
ATOM 1623 C CA . LEU A 1 198 ? 9.767 -12.267 -23.996 1.00 77.62 198 LEU A CA 1
ATOM 1624 C C . LEU A 1 198 ? 10.877 -13.300 -23.768 1.00 77.62 198 LEU A C 1
ATOM 1626 O O . LEU A 1 198 ? 10.608 -14.498 -24.000 1.00 77.62 198 LEU A O 1
#

Solvent-accessible surface area (backbone atoms only — not comparable to full-atom values): 11366 Å² total; per-residue (Å²): 128,69,64,68,58,55,52,54,52,53,53,51,54,50,52,54,49,52,53,51,50,50,51,52,48,54,48,48,60,54,53,74,61,55,67,78,71,71,70,67,50,69,69,54,51,35,53,75,70,72,54,84,78,74,90,70,68,75,76,58,72,61,48,61,45,73,47,67,41,72,32,70,63,52,73,69,67,52,69,70,46,83,69,39,57,62,45,66,45,97,82,22,45,35,41,43,32,37,41,76,65,63,46,56,71,55,98,57,31,70,62,53,48,54,48,43,33,54,77,69,36,88,73,23,81,42,46,41,84,68,51,72,44,73,92,76,35,29,39,37,25,23,27,49,56,97,90,40,66,46,76,93,39,85,49,23,24,35,43,33,36,48,47,98,87,50,23,37,39,33,36,38,38,26,37,63,36,78,74,42,76,53,72,65,40,73,52,80,36,56,68,56,55,54,58,75,74,111